Protein AF-R6UNX9-F1 (afdb_monomer_lite)

Foldseek 3Di:
DDDDDDDDPPPPDPVVLLVQVLVLCVVVVHLDADQVSCCVRGPDHVVVVCVVQVHPQSSCVSNVGDGPDDDPPQDLVNVLVQQVVLCVVVVHRDDQVSCCVPGPDHCVVLCVVQVHNVSSVVVSVVVVVVVVVVVVDDDDPPDDDDDDDDDDDDDDDDDDDDDDDDDDPDDDPVVFVVVCVVVPQADPPPRDHCVVPVVDDDDDDDPDDDDPDDDD

Radius of gyration: 31.97 Å; chains: 1; bounding box: 67×83×69 Å

Structure (mmCIF, N/CA/C/O backbone):
data_AF-R6UNX9-F1
#
_entry.id   AF-R6UNX9-F1
#
loop_
_atom_site.group_PDB
_atom_site.id
_atom_site.type_symbol
_atom_site.label_atom_id
_atom_site.label_alt_id
_atom_site.label_comp_id
_atom_site.label_asym_id
_atom_site.label_entity_id
_atom_site.label_seq_id
_atom_site.pdbx_PDB_ins_code
_atom_site.Cartn_x
_atom_site.Cartn_y
_atom_site.Cartn_z
_atom_site.occupancy
_atom_site.B_iso_or_equiv
_atom_site.auth_seq_id
_atom_site.auth_comp_id
_atom_site.auth_asym_id
_atom_site.auth_atom_id
_atom_site.pdbx_PDB_model_num
ATOM 1 N N . MET A 1 1 ? 27.146 -29.571 -39.874 1.00 63.59 1 MET A N 1
ATOM 2 C CA . MET A 1 1 ? 26.914 -28.697 -38.705 1.00 63.59 1 MET A CA 1
ATOM 3 C C . MET A 1 1 ? 26.696 -27.291 -39.242 1.00 63.59 1 MET A C 1
ATOM 5 O O . MET A 1 1 ? 27.555 -26.826 -39.979 1.00 63.59 1 MET A O 1
ATOM 9 N N . ARG A 1 2 ? 25.521 -26.684 -39.023 1.00 56.19 2 ARG A N 1
ATOM 10 C CA . ARG A 1 2 ? 25.264 -25.293 -39.431 1.00 56.19 2 ARG A CA 1
ATOM 11 C C . ARG A 1 2 ? 25.695 -24.400 -38.273 1.00 56.19 2 ARG A C 1
ATOM 13 O O . ARG A 1 2 ? 25.275 -24.640 -37.148 1.00 56.19 2 ARG A O 1
ATOM 20 N N . PHE A 1 3 ? 26.583 -23.455 -38.545 1.00 69.25 3 PHE A N 1
ATOM 21 C CA . PHE A 1 3 ? 26.996 -22.447 -37.578 1.00 69.25 3 PHE A CA 1
ATOM 22 C C . PHE A 1 3 ? 26.143 -21.209 -37.832 1.00 69.25 3 PHE A C 1
ATOM 24 O O . PHE A 1 3 ? 26.159 -20.675 -38.939 1.00 69.25 3 PHE A O 1
ATOM 31 N N . GLU A 1 4 ? 25.377 -20.795 -36.830 1.00 73.88 4 GLU A N 1
ATOM 32 C CA . GLU A 1 4 ? 24.571 -19.577 -36.871 1.00 73.88 4 GLU A CA 1
ATOM 33 C C . GLU A 1 4 ? 25.229 -18.524 -35.977 1.00 73.88 4 GLU A C 1
ATOM 35 O O . GLU A 1 4 ? 25.779 -18.838 -34.919 1.00 73.88 4 GLU A O 1
ATOM 40 N N . LEU A 1 5 ? 25.238 -17.276 -36.444 1.00 80.12 5 LEU A N 1
ATOM 41 C CA . LEU A 1 5 ? 25.781 -16.154 -35.691 1.00 80.12 5 LEU A CA 1
ATOM 42 C C . LEU A 1 5 ? 24.772 -15.752 -34.613 1.00 80.12 5 LEU A C 1
ATOM 44 O O . LEU A 1 5 ? 23.616 -15.478 -34.925 1.00 80.12 5 LEU A O 1
ATOM 48 N N . ASN A 1 6 ? 25.220 -15.657 -33.362 1.00 74.00 6 ASN A N 1
ATOM 49 C CA . ASN A 1 6 ? 24.387 -15.104 -32.297 1.00 74.00 6 ASN A CA 1
ATOM 50 C C . ASN A 1 6 ? 24.109 -13.618 -32.570 1.00 74.00 6 ASN A C 1
ATOM 52 O O . ASN A 1 6 ? 25.041 -12.835 -32.777 1.00 74.00 6 ASN A O 1
ATOM 56 N N . GLU A 1 7 ? 22.837 -13.222 -32.532 1.00 74.19 7 GLU A N 1
ATOM 57 C CA . GLU A 1 7 ? 22.446 -11.818 -32.656 1.00 74.19 7 GLU A CA 1
ATOM 58 C C . GLU A 1 7 ? 23.005 -10.999 -31.480 1.00 74.19 7 GLU A C 1
ATOM 60 O O . GLU A 1 7 ? 22.731 -11.264 -30.309 1.00 74.19 7 GLU A O 1
ATOM 65 N N . PHE A 1 8 ? 23.807 -9.975 -31.785 1.00 73.06 8 PHE A N 1
ATOM 66 C CA . PHE A 1 8 ? 24.322 -9.045 -30.783 1.00 73.06 8 PHE A CA 1
ATOM 67 C C . PHE A 1 8 ? 23.335 -7.896 -30.563 1.00 73.06 8 PHE A C 1
ATOM 69 O O . PHE A 1 8 ? 23.222 -6.977 -31.371 1.00 73.06 8 PHE A O 1
ATOM 76 N N . HIS A 1 9 ? 22.665 -7.901 -29.417 1.00 74.50 9 HIS A N 1
ATOM 77 C CA . HIS A 1 9 ? 21.690 -6.879 -29.038 1.00 74.50 9 HIS A CA 1
ATOM 78 C C . HIS A 1 9 ? 22.340 -5.653 -28.374 1.00 74.50 9 HIS A C 1
ATOM 80 O O . HIS A 1 9 ? 22.152 -5.388 -27.184 1.00 74.50 9 HIS A O 1
ATOM 86 N N . ARG A 1 10 ? 23.146 -4.893 -29.125 1.00 75.81 10 ARG A N 1
ATOM 87 C CA . ARG A 1 10 ? 23.748 -3.642 -28.629 1.00 75.81 10 ARG A CA 1
ATOM 88 C C . ARG A 1 10 ? 22.820 -2.455 -28.911 1.00 75.81 10 ARG A C 1
ATOM 90 O O . ARG A 1 10 ? 22.290 -2.346 -30.006 1.00 75.81 10 ARG A O 1
ATOM 97 N N . ASN A 1 11 ? 22.662 -1.551 -27.939 1.00 83.00 11 ASN A N 1
ATOM 98 C CA . ASN A 1 11 ? 21.858 -0.319 -28.051 1.00 83.00 11 ASN A CA 1
ATOM 99 C C . ASN A 1 11 ? 20.379 -0.532 -28.429 1.00 83.00 11 ASN A C 1
ATOM 101 O O . ASN A 1 11 ? 19.788 0.292 -29.121 1.00 83.00 11 ASN A O 1
ATOM 105 N N . VAL A 1 12 ? 19.778 -1.619 -27.945 1.00 87.69 12 VAL A N 1
ATOM 106 C CA . VAL A 1 12 ? 18.340 -1.898 -28.090 1.00 87.69 12 VAL A CA 1
ATOM 107 C C . VAL A 1 12 ? 17.522 -0.690 -27.605 1.00 87.69 12 VAL A C 1
ATOM 109 O O . VAL A 1 12 ? 17.873 -0.126 -26.567 1.00 87.69 12 VAL A O 1
ATOM 112 N N . PRO A 1 13 ? 16.452 -0.253 -28.288 1.00 92.31 13 PRO A N 1
ATOM 113 C CA . PRO A 1 13 ? 15.584 0.823 -27.807 1.00 92.31 13 PRO A CA 1
ATOM 114 C C . PRO A 1 13 ? 14.773 0.404 -26.567 1.00 92.31 13 PRO A C 1
ATOM 116 O O . PRO A 1 13 ? 14.620 -0.776 -26.269 1.00 92.31 13 PRO A O 1
ATOM 119 N N . ASP A 1 14 ? 14.283 1.375 -25.789 1.00 93.25 14 ASP A N 1
ATOM 120 C CA . ASP A 1 14 ? 13.505 1.088 -24.569 1.00 93.25 14 ASP A CA 1
ATOM 121 C C . ASP A 1 14 ? 12.181 0.381 -24.881 1.00 93.25 14 ASP A C 1
ATOM 123 O O . ASP A 1 14 ? 11.727 -0.456 -24.104 1.00 93.25 14 ASP A O 1
ATOM 127 N N . THR A 1 15 ? 11.589 0.702 -26.032 1.00 93.62 15 THR A N 1
ATOM 128 C CA . THR A 1 15 ? 10.323 0.141 -26.513 1.00 93.62 15 THR A CA 1
ATOM 129 C C . THR A 1 15 ? 10.429 -1.358 -26.772 1.00 93.62 15 THR A C 1
ATOM 131 O O . THR A 1 15 ? 9.600 -2.107 -26.272 1.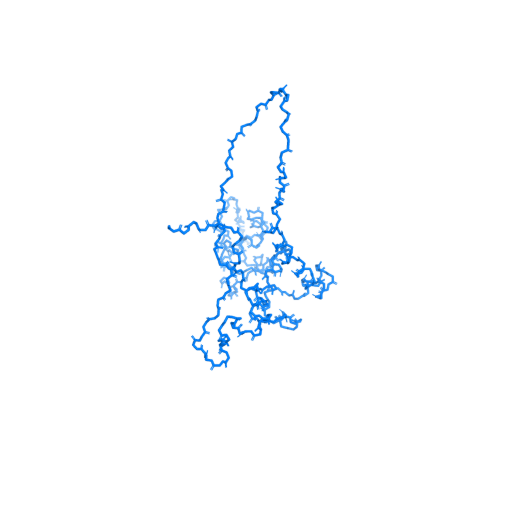00 93.62 15 THR A O 1
ATOM 134 N N . GLU A 1 16 ? 11.497 -1.814 -27.433 1.00 93.81 16 GLU A N 1
ATOM 135 C CA . GLU A 1 16 ? 11.703 -3.237 -27.746 1.00 93.81 16 GLU A CA 1
ATOM 136 C C . GLU A 1 16 ? 11.846 -4.089 -26.471 1.00 93.81 16 GLU A C 1
ATOM 138 O O . GLU A 1 16 ? 11.321 -5.198 -26.400 1.00 93.81 16 GLU A O 1
ATOM 143 N N . LEU A 1 17 ? 12.484 -3.559 -25.419 1.00 93.81 17 LEU A N 1
ATOM 144 C CA . LEU A 1 17 ? 12.574 -4.254 -24.126 1.00 93.81 17 LEU A CA 1
ATOM 145 C C . LEU A 1 17 ? 11.204 -4.400 -23.442 1.00 93.81 17 LEU A C 1
ATOM 147 O O . LEU A 1 17 ? 10.951 -5.399 -22.768 1.00 93.81 17 LEU A O 1
ATOM 151 N N . ILE A 1 18 ? 10.334 -3.396 -23.581 1.00 95.38 18 ILE A N 1
ATOM 152 C CA . ILE A 1 18 ? 8.987 -3.405 -22.997 1.00 95.38 18 ILE A CA 1
ATOM 153 C C . ILE A 1 18 ? 8.071 -4.344 -23.792 1.00 95.38 18 ILE A C 1
ATOM 155 O O . ILE A 1 18 ? 7.337 -5.129 -23.190 1.00 95.38 18 ILE A O 1
ATOM 159 N N . GLU A 1 19 ? 8.148 -4.306 -25.122 1.00 95.12 19 GLU A N 1
ATOM 160 C CA . GLU A 1 19 ? 7.402 -5.192 -26.020 1.00 95.12 19 GLU A CA 1
ATOM 161 C C . GLU A 1 19 ? 7.770 -6.664 -25.799 1.00 95.12 19 GLU A C 1
ATOM 163 O O . GLU A 1 19 ? 6.879 -7.512 -25.726 1.00 95.12 19 GLU A O 1
ATOM 168 N N . ASP A 1 20 ? 9.056 -6.985 -25.605 1.00 94.69 20 ASP A N 1
ATOM 169 C CA . ASP A 1 20 ? 9.478 -8.356 -25.292 1.00 94.69 20 ASP A CA 1
ATOM 170 C C . ASP A 1 20 ? 8.918 -8.834 -23.942 1.00 94.69 20 ASP A C 1
ATOM 172 O O . ASP A 1 20 ? 8.423 -9.956 -23.825 1.00 94.69 20 ASP A O 1
ATOM 176 N N . LEU A 1 21 ? 8.901 -7.964 -22.926 1.00 95.06 21 LEU A N 1
ATOM 177 C CA . LEU A 1 21 ? 8.301 -8.276 -21.627 1.00 95.06 21 LEU A CA 1
ATOM 178 C C . LEU A 1 21 ? 6.785 -8.521 -21.729 1.00 95.06 21 LEU A C 1
ATOM 180 O O . LEU A 1 21 ? 6.266 -9.459 -21.114 1.00 95.06 21 LEU A O 1
ATOM 184 N N . GLN A 1 22 ? 6.074 -7.735 -22.541 1.00 95.31 22 GLN A N 1
ATOM 185 C CA . GLN A 1 22 ? 4.652 -7.951 -22.831 1.00 95.31 22 GLN A CA 1
ATOM 186 C C . GLN A 1 22 ? 4.420 -9.250 -23.609 1.00 95.31 22 GLN A C 1
ATOM 188 O O . GLN A 1 22 ? 3.504 -10.009 -23.287 1.00 95.31 22 GLN A O 1
ATOM 193 N N . ARG A 1 23 ? 5.277 -9.560 -24.588 1.00 96.06 23 ARG A N 1
ATOM 194 C CA . ARG A 1 23 ? 5.245 -10.824 -25.333 1.00 96.06 23 ARG A CA 1
ATOM 195 C C . ARG A 1 23 ? 5.379 -12.024 -24.396 1.00 96.06 23 ARG A C 1
ATOM 197 O O . ARG A 1 23 ? 4.592 -12.961 -24.512 1.00 96.06 23 ARG A O 1
ATOM 204 N N . VAL A 1 24 ? 6.320 -11.992 -23.447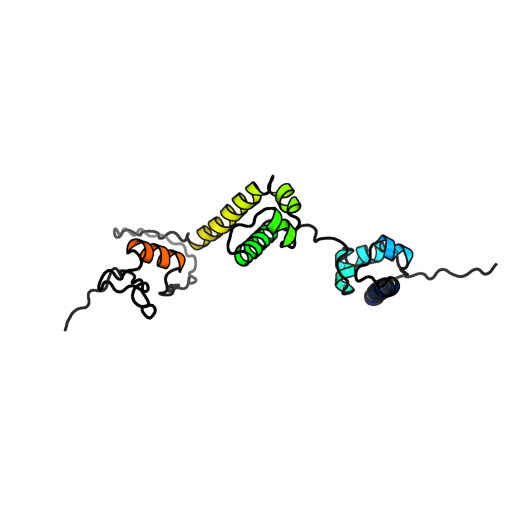 1.00 95.25 24 VAL A N 1
ATOM 205 C CA . VAL A 1 24 ? 6.496 -13.061 -22.445 1.00 95.25 24 VAL A CA 1
ATOM 206 C C . VAL A 1 24 ? 5.269 -13.189 -21.535 1.00 95.25 24 VAL A C 1
ATOM 208 O O . VAL A 1 24 ? 4.811 -14.302 -21.274 1.00 95.25 24 VAL A O 1
ATOM 211 N N . SER A 1 25 ? 4.686 -12.072 -21.092 1.00 94.50 25 SER A N 1
ATOM 212 C CA . SER A 1 25 ? 3.440 -12.083 -20.307 1.00 94.50 25 SER A CA 1
ATOM 213 C C . SER A 1 25 ? 2.283 -12.736 -21.070 1.00 94.50 25 SER A C 1
ATOM 215 O O . SER A 1 25 ? 1.598 -13.605 -20.520 1.00 94.50 25 SER A O 1
ATOM 217 N N . ASN A 1 26 ? 2.112 -12.380 -22.347 1.00 94.81 26 ASN A N 1
ATOM 218 C CA . ASN A 1 26 ? 1.090 -12.948 -23.227 1.00 94.81 26 ASN A CA 1
ATOM 219 C C . ASN A 1 26 ? 1.317 -14.443 -23.481 1.00 94.81 26 ASN A C 1
ATOM 221 O O . ASN A 1 26 ? 0.364 -15.221 -23.454 1.00 94.81 26 ASN A O 1
ATOM 225 N N . LEU A 1 27 ? 2.574 -14.857 -23.665 1.00 94.75 27 LEU A N 1
ATOM 226 C CA . LEU A 1 27 ? 2.953 -16.259 -23.843 1.00 94.75 27 LEU A CA 1
ATOM 227 C C . LEU A 1 27 ? 2.564 -17.108 -22.625 1.00 94.75 27 LEU A C 1
ATOM 229 O O . LEU A 1 27 ? 1.987 -18.183 -22.774 1.00 94.75 27 LEU A O 1
ATOM 233 N N . LEU A 1 28 ? 2.838 -16.605 -21.419 1.00 93.25 28 LEU A N 1
ATOM 234 C CA . LEU A 1 28 ? 2.520 -17.289 -20.164 1.00 93.25 28 LEU A CA 1
ATOM 235 C C . LEU A 1 28 ? 1.053 -17.140 -19.744 1.00 93.25 28 LEU A C 1
ATOM 237 O O . LEU A 1 28 ? 0.621 -17.815 -18.809 1.00 93.25 28 LEU A O 1
ATOM 241 N N . LYS A 1 29 ? 0.290 -16.254 -20.401 1.00 91.50 29 LYS A N 1
ATOM 242 C CA . LYS A 1 29 ? -1.086 -15.873 -20.037 1.00 91.50 29 LYS A CA 1
ATOM 243 C C . LYS A 1 29 ? -1.213 -15.418 -18.574 1.00 91.50 29 LYS A C 1
ATOM 245 O O . LYS A 1 29 ? -2.259 -15.588 -17.949 1.00 91.50 29 LYS A O 1
ATOM 250 N N . LYS A 1 30 ? -0.145 -14.840 -18.014 1.00 89.12 30 LYS A N 1
ATOM 251 C CA . LYS A 1 30 ? -0.105 -14.308 -16.643 1.00 89.12 30 LYS A CA 1
ATOM 252 C C . LYS A 1 30 ? -0.087 -12.787 -16.688 1.00 89.12 30 LYS A C 1
ATOM 254 O O . LYS A 1 30 ? 0.662 -12.199 -17.459 1.00 89.12 30 LYS A O 1
ATOM 259 N N . SER A 1 31 ? -0.821 -12.144 -15.781 1.00 88.31 31 SER A N 1
ATOM 260 C CA . SER A 1 31 ? -0.804 -10.679 -15.626 1.00 88.31 31 SER A CA 1
ATOM 261 C C . SER A 1 31 ? 0.458 -10.134 -14.940 1.00 88.31 31 SER A C 1
ATOM 263 O O . SER A 1 31 ? 0.587 -8.926 -14.772 1.00 88.31 31 SER A O 1
ATOM 265 N N . THR A 1 32 ? 1.343 -11.015 -14.467 1.00 90.69 32 THR A N 1
ATOM 266 C CA . THR A 1 32 ? 2.636 -10.693 -13.852 1.00 90.69 32 THR A CA 1
ATOM 267 C C . THR A 1 32 ? 3.687 -11.661 -14.381 1.00 90.69 32 THR A C 1
ATOM 269 O O . THR A 1 32 ? 3.378 -12.825 -14.633 1.00 90.69 32 THR A O 1
ATOM 272 N N . VAL A 1 33 ? 4.926 -11.189 -14.508 1.00 91.94 33 VAL A N 1
ATOM 273 C CA . VAL A 1 33 ? 6.074 -11.983 -14.965 1.00 91.94 33 VAL A CA 1
ATOM 274 C C . VAL A 1 33 ? 7.168 -11.915 -13.901 1.00 91.94 33 VAL A C 1
ATOM 276 O O . VAL A 1 33 ? 7.529 -10.827 -13.434 1.00 91.94 33 VAL A O 1
ATOM 279 N N . THR A 1 34 ? 7.665 -13.075 -13.470 1.00 91.88 34 THR A N 1
ATOM 280 C CA . THR A 1 34 ? 8.812 -13.163 -12.554 1.00 91.88 34 THR A CA 1
ATOM 281 C C . THR A 1 34 ? 10.122 -12.997 -13.327 1.00 91.88 34 THR A C 1
ATOM 283 O O . THR A 1 34 ? 10.158 -13.097 -14.552 1.00 91.88 34 THR A O 1
ATOM 286 N N . ILE A 1 35 ? 11.215 -12.731 -12.613 1.00 91.94 35 ILE A N 1
ATOM 287 C CA . ILE A 1 35 ? 12.547 -12.635 -13.229 1.00 91.94 35 ILE A CA 1
ATOM 288 C C . ILE A 1 35 ? 12.934 -13.967 -13.887 1.00 91.94 35 ILE A C 1
ATOM 290 O O . ILE A 1 35 ? 13.451 -13.962 -15.000 1.00 91.94 35 ILE A O 1
ATOM 294 N N . ASP A 1 36 ? 12.636 -15.091 -13.232 1.00 90.81 36 ASP A N 1
ATOM 295 C CA . ASP A 1 36 ? 12.955 -16.427 -13.744 1.00 90.81 36 ASP A CA 1
ATOM 296 C C . ASP A 1 36 ? 12.114 -16.779 -14.975 1.00 90.81 36 ASP A C 1
ATOM 298 O O . ASP A 1 36 ? 12.667 -17.229 -15.978 1.00 90.81 36 ASP A O 1
ATOM 302 N N . ASP A 1 37 ? 10.808 -16.475 -14.945 1.00 92.25 37 ASP A N 1
ATOM 303 C CA . ASP A 1 37 ? 9.922 -16.618 -16.106 1.00 92.25 37 ASP A CA 1
ATOM 304 C C . ASP A 1 37 ? 10.490 -15.817 -17.297 1.00 92.25 37 ASP A C 1
ATOM 306 O O . ASP A 1 37 ? 10.591 -16.320 -18.415 1.00 92.25 37 ASP A O 1
ATOM 310 N N . TYR A 1 38 ? 10.920 -14.572 -17.070 1.00 95.06 38 TYR A N 1
ATOM 311 C CA . TYR A 1 38 ? 11.477 -13.750 -18.143 1.00 95.06 38 TYR A CA 1
ATOM 312 C C . TYR A 1 38 ? 12.826 -14.257 -18.656 1.00 95.06 38 TYR A C 1
ATOM 314 O O . TYR A 1 38 ? 13.036 -14.282 -19.860 1.00 95.06 38 TYR A O 1
ATOM 322 N N . ASN A 1 39 ? 13.730 -14.704 -17.787 1.00 94.00 39 ASN A N 1
ATOM 323 C CA . ASN A 1 39 ? 15.015 -15.251 -18.226 1.00 94.00 39 ASN A CA 1
ATOM 324 C C . ASN A 1 39 ? 14.863 -16.552 -19.033 1.00 94.00 39 ASN A C 1
ATOM 326 O O . ASN A 1 39 ? 15.741 -16.870 -19.830 1.00 94.00 39 ASN A O 1
ATOM 330 N N . GLN A 1 40 ? 13.769 -17.294 -18.838 1.00 93.56 40 GLN A N 1
ATOM 331 C CA . GLN A 1 40 ? 13.497 -18.530 -19.570 1.00 93.56 40 GLN A CA 1
ATOM 332 C C . GLN A 1 40 ? 12.886 -18.292 -20.962 1.00 93.56 40 GLN A C 1
ATOM 334 O O . GLN A 1 40 ? 13.212 -19.022 -21.896 1.00 93.56 40 GLN A O 1
ATOM 339 N N . TYR A 1 41 ? 11.992 -17.306 -21.108 1.00 93.88 41 TYR A N 1
ATOM 340 C CA . TYR A 1 41 ? 11.222 -17.088 -22.349 1.00 93.88 41 TYR A CA 1
ATOM 341 C C . TYR A 1 41 ? 11.528 -15.766 -23.070 1.00 93.88 41 TYR A C 1
ATOM 343 O O . TYR A 1 41 ? 11.064 -15.550 -24.197 1.00 93.88 41 TYR A O 1
ATOM 351 N N . GLY A 1 42 ? 12.239 -14.857 -22.411 1.00 91.88 42 GLY A N 1
ATOM 352 C CA . GLY A 1 42 ? 12.615 -13.544 -22.919 1.00 91.88 42 GLY A CA 1
ATOM 353 C C . GLY A 1 42 ? 13.730 -13.628 -23.950 1.00 91.88 42 GLY A C 1
ATOM 354 O O . GLY A 1 42 ? 14.574 -14.521 -23.921 1.00 91.88 42 GLY A O 1
ATOM 355 N N . LYS A 1 43 ? 13.732 -12.668 -24.874 1.00 91.06 43 LYS A N 1
ATOM 356 C CA . LYS A 1 43 ? 14.818 -12.481 -25.842 1.00 91.06 43 LYS A CA 1
ATOM 357 C C . LYS A 1 43 ? 16.046 -11.861 -25.168 1.00 91.06 43 LYS A C 1
ATOM 359 O O . LYS A 1 43 ? 17.180 -12.097 -25.576 1.00 91.06 43 LYS A O 1
ATOM 364 N N . PHE A 1 44 ? 15.820 -11.073 -24.116 1.00 91.75 44 PHE A N 1
ATOM 365 C CA . PHE A 1 44 ? 16.862 -10.407 -23.339 1.00 91.75 44 PHE A CA 1
ATOM 366 C C . PHE A 1 44 ? 16.947 -10.961 -21.918 1.00 91.75 44 PHE A C 1
ATOM 368 O O . PHE A 1 44 ? 15.991 -11.515 -21.390 1.00 91.75 44 PHE A O 1
ATOM 375 N N . HIS A 1 45 ? 18.075 -10.722 -21.250 1.00 92.56 45 HIS A N 1
ATOM 376 C CA . HIS A 1 45 ? 18.221 -11.055 -19.836 1.00 92.56 45 HIS A CA 1
ATOM 377 C C . HIS A 1 45 ? 17.569 -9.992 -18.937 1.00 92.56 45 HIS A C 1
ATOM 379 O O . HIS A 1 45 ? 17.673 -8.789 -19.205 1.00 92.56 45 HIS A O 1
ATOM 385 N N . ALA A 1 46 ? 16.957 -10.406 -17.825 1.00 93.75 46 ALA A N 1
ATOM 386 C CA . ALA A 1 46 ? 16.280 -9.501 -16.894 1.00 93.75 46 ALA A CA 1
ATOM 387 C C . ALA A 1 46 ? 17.208 -8.403 -16.340 1.00 93.75 46 ALA A C 1
ATOM 389 O O . ALA A 1 46 ? 16.756 -7.286 -16.086 1.00 93.75 46 ALA A O 1
ATOM 390 N N . THR A 1 47 ? 18.514 -8.676 -16.204 1.00 93.25 47 THR A N 1
ATOM 391 C CA . THR A 1 47 ? 19.497 -7.667 -15.758 1.00 93.25 47 THR A CA 1
ATOM 392 C C . THR A 1 47 ? 19.625 -6.488 -16.719 1.00 93.25 47 THR A C 1
ATOM 394 O O . THR A 1 47 ? 19.901 -5.375 -16.277 1.00 93.25 47 THR A O 1
ATOM 397 N N . THR A 1 48 ? 19.401 -6.692 -18.020 1.00 93.12 48 THR A N 1
ATOM 398 C CA . THR A 1 48 ? 19.402 -5.608 -19.010 1.00 93.12 48 THR A CA 1
ATOM 399 C C . THR A 1 48 ? 18.268 -4.629 -18.724 1.00 93.12 48 THR A C 1
ATOM 401 O O . THR A 1 48 ? 18.482 -3.416 -18.715 1.00 93.12 48 THR A O 1
ATOM 404 N N . LEU A 1 49 ? 17.080 -5.158 -18.425 1.00 94.25 49 LEU A N 1
ATOM 405 C CA . LEU A 1 49 ? 15.897 -4.364 -18.111 1.00 94.25 49 LEU A CA 1
ATOM 406 C C . LEU A 1 49 ? 16.071 -3.649 -16.770 1.00 94.25 49 LEU A C 1
ATOM 408 O O . LEU A 1 49 ? 15.873 -2.438 -16.692 1.00 94.25 49 LEU A O 1
ATOM 412 N N . THR A 1 50 ? 16.501 -4.357 -15.722 1.00 93.56 50 THR A N 1
ATOM 413 C CA . THR A 1 50 ? 16.686 -3.736 -14.403 1.00 93.56 50 THR A CA 1
ATOM 414 C C . THR A 1 50 ? 17.793 -2.688 -14.403 1.00 93.56 50 THR A C 1
ATOM 416 O O . THR A 1 50 ? 17.614 -1.647 -13.785 1.00 93.56 50 THR A O 1
ATOM 419 N N . ARG A 1 51 ? 18.894 -2.875 -15.144 1.00 92.31 51 ARG A N 1
ATOM 420 C CA . ARG A 1 51 ? 19.948 -1.851 -15.257 1.00 92.31 51 ARG A CA 1
ATOM 421 C C . ARG A 1 51 ? 19.453 -0.580 -15.947 1.00 92.31 51 ARG A C 1
ATOM 423 O O . ARG A 1 51 ? 19.903 0.507 -15.604 1.00 92.31 51 ARG A O 1
ATOM 430 N N . ARG A 1 52 ? 18.542 -0.708 -16.915 1.00 92.00 52 ARG A N 1
ATOM 431 C CA . ARG A 1 52 ? 18.037 0.427 -17.697 1.00 92.00 52 ARG A CA 1
ATOM 432 C C . ARG A 1 52 ? 16.869 1.152 -17.034 1.00 92.00 52 ARG A C 1
ATOM 434 O O . ARG A 1 52 ? 16.793 2.373 -17.081 1.00 92.00 52 ARG A O 1
ATOM 441 N N . PHE A 1 53 ? 15.971 0.405 -16.398 1.00 93.19 53 PHE A N 1
ATOM 442 C CA . PHE A 1 53 ? 14.753 0.929 -15.771 1.00 93.19 53 PHE A CA 1
ATOM 443 C C . PHE A 1 53 ? 14.841 1.020 -14.236 1.00 93.19 53 PHE A C 1
ATOM 445 O O . PHE A 1 53 ? 13.884 1.423 -13.568 1.00 93.19 53 PHE A O 1
ATOM 452 N N . GLY A 1 54 ? 15.979 0.632 -13.662 1.00 90.62 54 GLY A N 1
ATOM 453 C CA . GLY A 1 54 ? 16.286 0.659 -12.232 1.00 90.62 54 GLY A CA 1
ATOM 454 C C . GLY A 1 54 ? 15.837 -0.596 -11.481 1.00 90.62 54 GLY A C 1
ATOM 455 O O . GLY A 1 54 ? 16.639 -1.246 -10.816 1.00 90.62 54 GLY A O 1
ATOM 456 N N . SER A 1 55 ? 14.556 -0.966 -11.568 1.00 90.44 55 SER A N 1
ATOM 457 C CA . SER A 1 55 ? 14.017 -2.115 -10.826 1.00 90.44 55 SER A CA 1
ATOM 458 C C . SER A 1 55 ? 13.066 -2.968 -11.661 1.00 90.44 55 SER A C 1
ATOM 460 O O . SER A 1 55 ? 12.403 -2.469 -12.568 1.00 90.44 55 SER A O 1
ATOM 462 N N . TRP A 1 56 ? 12.940 -4.257 -11.322 1.00 92.00 56 TRP A N 1
ATOM 463 C CA . TRP A 1 56 ? 11.983 -5.153 -11.990 1.00 92.00 56 TRP A CA 1
ATOM 464 C C . TRP A 1 56 ? 10.535 -4.666 -11.849 1.00 92.00 56 TRP A C 1
ATOM 466 O O . TRP A 1 56 ? 9.747 -4.758 -12.782 1.00 92.00 56 TRP A O 1
ATOM 476 N N . PHE A 1 57 ? 10.203 -4.068 -10.700 1.00 89.25 57 PHE A N 1
ATOM 477 C CA . PHE A 1 57 ? 8.900 -3.443 -10.477 1.00 89.25 57 PHE A CA 1
ATOM 478 C C . PHE A 1 57 ? 8.640 -2.311 -11.482 1.00 89.25 57 PHE A C 1
ATOM 480 O O . PHE A 1 57 ? 7.561 -2.246 -12.062 1.00 89.25 57 PHE A O 1
ATOM 487 N N . ASN A 1 58 ? 9.644 -1.471 -11.751 1.00 91.00 58 ASN A N 1
ATOM 488 C CA . ASN A 1 58 ? 9.534 -0.409 -12.753 1.00 91.00 58 ASN A CA 1
ATOM 489 C C . ASN A 1 58 ? 9.380 -0.978 -14.168 1.00 91.00 58 ASN A C 1
ATOM 491 O O . ASN A 1 58 ? 8.632 -0.417 -14.962 1.00 91.00 58 ASN A O 1
ATOM 495 N N . CYS A 1 59 ? 10.049 -2.095 -14.475 1.00 92.75 59 CYS A N 1
ATOM 496 C CA . CYS A 1 59 ? 9.907 -2.783 -15.762 1.00 92.75 59 CYS A CA 1
ATOM 497 C C . CYS A 1 59 ? 8.460 -3.252 -15.969 1.00 92.75 59 CYS A C 1
ATOM 499 O O . CYS A 1 59 ? 7.856 -2.949 -16.994 1.00 92.75 59 CYS A O 1
ATOM 501 N N . LEU A 1 60 ? 7.883 -3.920 -14.961 1.00 92.62 60 LEU A N 1
ATOM 502 C CA . LEU A 1 60 ? 6.488 -4.368 -14.984 1.00 92.62 60 LEU A CA 1
ATOM 503 C C . LEU A 1 60 ? 5.518 -3.184 -15.094 1.00 92.62 60 LEU A C 1
ATOM 505 O O . LEU A 1 60 ? 4.606 -3.230 -15.911 1.00 92.62 60 LEU A O 1
ATOM 509 N N . SER A 1 61 ? 5.754 -2.104 -14.342 1.00 91.81 61 SER A N 1
ATOM 510 C CA . SER A 1 61 ? 4.943 -0.881 -14.404 1.00 91.81 61 S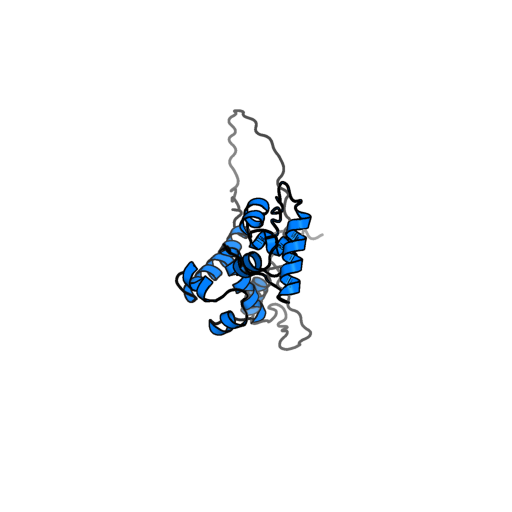ER A CA 1
ATOM 511 C C . SER A 1 61 ? 4.954 -0.252 -15.804 1.00 91.81 61 SER A C 1
ATOM 513 O O . SER A 1 61 ? 3.895 0.022 -16.363 1.00 91.81 61 SER A O 1
ATOM 515 N N . LYS A 1 62 ? 6.134 -0.114 -16.431 1.00 93.00 62 LYS A N 1
ATOM 516 C CA . LYS A 1 62 ? 6.259 0.387 -17.812 1.00 93.00 62 LYS A CA 1
ATOM 517 C C . LYS A 1 62 ? 5.585 -0.522 -18.841 1.00 93.00 62 LYS A C 1
ATOM 519 O O . LYS A 1 62 ? 5.025 -0.026 -19.810 1.00 93.00 62 LYS A O 1
ATOM 524 N N . ALA A 1 63 ? 5.602 -1.833 -18.614 1.00 92.19 63 ALA A N 1
ATOM 525 C CA . ALA A 1 63 ? 4.900 -2.807 -19.446 1.00 92.19 63 ALA A CA 1
ATOM 526 C C . ALA A 1 63 ? 3.389 -2.893 -19.163 1.00 92.19 63 ALA A C 1
ATOM 528 O O . ALA A 1 63 ? 2.706 -3.690 -19.804 1.00 92.19 63 ALA A O 1
ATOM 529 N N . SER A 1 64 ? 2.855 -2.077 -18.244 1.00 92.06 64 SER A N 1
ATOM 530 C CA . SER A 1 64 ? 1.460 -2.135 -17.778 1.00 92.06 64 SER A CA 1
ATOM 531 C C . SER A 1 64 ? 1.064 -3.502 -17.198 1.00 92.06 64 SER A C 1
ATOM 533 O O . SER A 1 64 ? -0.082 -3.936 -17.302 1.00 92.06 64 SER A O 1
ATOM 535 N N . LEU A 1 65 ? 2.020 -4.191 -16.569 1.00 90.62 65 LEU A N 1
ATOM 536 C CA . LEU A 1 65 ? 1.831 -5.480 -15.906 1.00 90.62 65 LEU A CA 1
ATOM 537 C C . LEU A 1 65 ? 1.657 -5.306 -14.395 1.00 90.62 65 LEU A C 1
ATOM 539 O O . LEU A 1 65 ? 2.155 -4.356 -13.787 1.00 90.62 65 LEU A O 1
ATOM 543 N N . LYS A 1 66 ? 0.972 -6.264 -13.759 1.00 87.00 66 LYS A N 1
ATOM 544 C CA . LYS A 1 66 ? 0.827 -6.268 -12.301 1.00 87.00 66 LYS A CA 1
ATOM 545 C C . LYS A 1 66 ? 2.180 -6.542 -11.643 1.00 87.00 66 LYS A C 1
ATOM 547 O O . LYS A 1 66 ? 2.949 -7.367 -12.139 1.00 87.00 66 LYS A O 1
ATOM 552 N N . PRO A 1 67 ? 2.476 -5.896 -10.506 1.00 83.12 67 PRO A N 1
ATOM 553 C CA . PRO A 1 67 ? 3.727 -6.127 -9.813 1.00 83.12 67 PRO A CA 1
ATOM 554 C C . PRO A 1 67 ? 3.783 -7.534 -9.217 1.00 83.12 67 PRO A C 1
ATOM 556 O O . PRO A 1 67 ? 2.858 -7.978 -8.543 1.00 83.12 67 PRO A O 1
ATOM 559 N N . SER A 1 68 ? 4.914 -8.211 -9.426 1.00 74.75 68 SER A N 1
ATOM 560 C CA . SER A 1 68 ? 5.132 -9.584 -8.951 1.00 74.75 68 SER A CA 1
ATOM 561 C C . SER A 1 68 ? 5.273 -9.705 -7.430 1.00 74.75 68 SER A C 1
ATOM 563 O O . SER A 1 68 ? 5.175 -10.808 -6.900 1.00 74.75 68 SER A O 1
ATOM 565 N N . ARG A 1 69 ? 5.558 -8.605 -6.727 1.00 70.19 69 ARG A N 1
ATOM 566 C CA . ARG A 1 69 ? 5.747 -8.561 -5.271 1.00 70.19 69 ARG A CA 1
ATOM 567 C C . ARG A 1 69 ? 5.093 -7.320 -4.685 1.00 70.19 69 ARG A C 1
ATOM 569 O O . ARG A 1 69 ? 4.976 -6.304 -5.373 1.00 70.19 69 ARG A O 1
ATOM 576 N N . SER A 1 70 ? 4.726 -7.398 -3.408 1.00 66.94 70 SER A N 1
ATOM 577 C CA . SER A 1 70 ? 4.241 -6.253 -2.638 1.00 66.94 70 SER A CA 1
ATOM 578 C C . SER A 1 70 ? 5.249 -5.099 -2.672 1.00 66.94 70 SER A C 1
ATOM 580 O O . SER A 1 70 ? 6.462 -5.317 -2.769 1.00 66.94 70 SER A O 1
ATOM 582 N N . LYS A 1 71 ? 4.736 -3.865 -2.607 1.00 67.69 71 LYS A N 1
ATOM 583 C CA . LYS A 1 71 ? 5.539 -2.636 -2.554 1.00 67.69 71 LYS A CA 1
ATOM 584 C C . LYS A 1 71 ? 6.578 -2.757 -1.426 1.00 67.69 71 LYS A C 1
ATOM 586 O O . LYS A 1 71 ? 6.220 -3.052 -0.289 1.00 67.69 71 LYS A O 1
ATOM 591 N N . ILE A 1 72 ? 7.858 -2.579 -1.759 1.00 67.94 72 ILE A N 1
ATOM 592 C CA . ILE A 1 72 ? 8.950 -2.492 -0.776 1.00 67.94 72 ILE A CA 1
ATOM 593 C C . ILE A 1 72 ? 8.989 -1.057 -0.243 1.00 67.94 72 ILE A C 1
ATOM 595 O O . ILE A 1 72 ? 8.772 -0.126 -1.014 1.00 67.94 72 ILE A O 1
ATOM 599 N N . GLY A 1 73 ? 9.289 -0.886 1.047 1.00 77.06 73 GLY A N 1
ATOM 600 C CA . GLY A 1 73 ? 9.448 0.443 1.645 1.00 77.06 73 GLY A CA 1
ATOM 601 C C . GLY A 1 73 ? 8.132 1.201 1.810 1.00 77.06 73 GLY A C 1
ATOM 602 O O . GLY A 1 73 ? 8.066 2.381 1.494 1.00 77.06 73 GLY A O 1
ATOM 603 N N . ILE A 1 74 ? 7.085 0.517 2.275 1.00 84.94 74 ILE A N 1
ATOM 604 C CA . ILE A 1 74 ? 5.862 1.177 2.758 1.00 84.94 74 ILE A CA 1
ATOM 605 C C . ILE A 1 74 ? 6.281 2.103 3.907 1.00 84.94 74 ILE A C 1
ATOM 607 O O . ILE A 1 74 ? 7.127 1.693 4.704 1.00 84.94 74 ILE A O 1
ATOM 611 N N . THR A 1 75 ? 5.775 3.328 3.983 1.00 89.94 75 THR A N 1
ATOM 612 C CA . THR A 1 75 ? 6.100 4.228 5.104 1.00 89.94 75 THR A CA 1
ATOM 613 C C . THR A 1 75 ? 5.196 3.958 6.307 1.00 89.94 75 THR A C 1
ATOM 615 O O . THR A 1 75 ? 4.280 3.136 6.226 1.00 89.94 75 THR A O 1
ATOM 618 N N . ASP A 1 76 ? 5.480 4.576 7.450 1.00 91.69 76 ASP A N 1
ATOM 619 C CA . ASP A 1 76 ? 4.656 4.382 8.647 1.00 91.69 76 ASP A CA 1
ATOM 620 C C . ASP A 1 76 ? 3.298 5.080 8.466 1.00 91.69 76 ASP A C 1
ATOM 622 O O . ASP A 1 76 ? 2.262 4.515 8.814 1.00 91.69 76 ASP A O 1
ATOM 626 N N . GLU A 1 77 ? 3.290 6.226 7.784 1.00 90.31 77 GLU A N 1
ATOM 627 C CA . GLU A 1 77 ? 2.098 6.997 7.418 1.00 90.31 77 GLU A CA 1
ATOM 628 C C . GLU A 1 77 ? 1.190 6.191 6.479 1.00 90.31 77 GLU A C 1
ATOM 630 O O . GLU A 1 77 ? -0.002 6.051 6.740 1.00 90.31 77 GLU A O 1
ATOM 635 N N . GLU A 1 78 ? 1.749 5.540 5.447 1.00 91.75 78 GLU A N 1
ATOM 636 C CA . GLU A 1 78 ? 0.966 4.677 4.545 1.00 91.75 78 GLU A CA 1
ATOM 637 C C . GLU A 1 78 ? 0.303 3.499 5.281 1.00 91.75 78 GLU A C 1
ATOM 639 O O . GLU A 1 78 ? -0.756 3.015 4.868 1.00 91.75 78 GLU A O 1
ATOM 644 N N . LEU A 1 79 ? 0.926 2.999 6.354 1.00 92.94 79 LEU A N 1
ATOM 645 C CA . LEU A 1 79 ? 0.341 1.957 7.198 1.00 92.94 79 LEU A CA 1
ATOM 646 C C . LEU A 1 79 ? -0.795 2.521 8.059 1.00 92.94 79 LEU A C 1
ATOM 648 O O . LEU A 1 79 ? -1.831 1.862 8.186 1.00 92.94 79 LEU A O 1
ATOM 652 N N . PHE A 1 80 ? -0.621 3.717 8.621 1.00 94.69 80 PHE A N 1
ATOM 653 C CA . PHE A 1 80 ? -1.633 4.404 9.423 1.00 94.69 80 PHE A CA 1
ATOM 654 C C . PHE A 1 80 ? -2.859 4.813 8.604 1.00 94.69 80 PHE A C 1
ATOM 656 O O . PHE A 1 80 ? -3.973 4.502 9.023 1.00 94.69 80 PHE A O 1
ATOM 663 N N . GLU A 1 81 ? -2.683 5.369 7.404 1.00 92.88 81 GLU A N 1
ATOM 664 C CA . GLU A 1 81 ? -3.793 5.654 6.484 1.00 92.88 81 GLU A CA 1
ATOM 665 C C . GLU A 1 81 ? -4.623 4.402 6.174 1.00 92.88 81 GLU A C 1
ATOM 667 O O . GLU A 1 81 ? -5.843 4.451 6.020 1.00 92.88 81 GLU A O 1
ATOM 672 N N . GLU A 1 82 ? -3.967 3.250 6.026 1.00 94.44 82 GLU A N 1
ATOM 673 C CA . GLU A 1 82 ? -4.669 1.997 5.765 1.00 94.44 82 GLU A CA 1
ATOM 674 C C . GLU A 1 82 ? -5.484 1.551 6.989 1.00 94.44 82 GLU A C 1
ATOM 676 O O . GLU A 1 82 ? -6.616 1.092 6.833 1.00 94.44 82 GLU A O 1
ATOM 681 N N . ILE A 1 83 ? -4.956 1.729 8.208 1.00 94.56 83 ILE A N 1
ATOM 682 C CA . ILE A 1 83 ? -5.717 1.486 9.444 1.00 94.56 83 ILE A CA 1
ATOM 683 C C . ILE A 1 83 ? -6.932 2.415 9.506 1.00 94.56 83 ILE A C 1
ATOM 685 O O . ILE A 1 83 ? -8.031 1.936 9.782 1.00 94.56 83 ILE A O 1
ATOM 689 N N . GLU A 1 84 ? -6.762 3.705 9.210 1.00 94.00 84 GLU A N 1
ATOM 690 C CA . GLU A 1 84 ? -7.846 4.691 9.179 1.00 94.00 84 GLU A CA 1
ATOM 691 C C . GLU A 1 84 ? -8.952 4.280 8.199 1.00 94.00 84 GLU A C 1
ATOM 693 O O . GLU A 1 84 ? -10.123 4.201 8.578 1.00 94.00 84 GLU A O 1
ATOM 698 N N . LYS A 1 85 ? -8.591 3.921 6.960 1.00 94.12 85 LYS A N 1
ATOM 699 C CA . LYS A 1 85 ? -9.542 3.469 5.928 1.00 94.12 85 LYS A CA 1
ATOM 700 C C . LYS A 1 85 ? -10.360 2.270 6.400 1.00 94.12 85 LYS A C 1
ATOM 702 O O . LYS A 1 85 ? -11.581 2.241 6.227 1.00 94.12 85 LYS A O 1
ATOM 707 N N . VAL A 1 86 ? -9.707 1.282 7.014 1.00 94.56 86 VAL A N 1
ATOM 708 C CA . VAL A 1 86 ? -10.391 0.100 7.558 1.00 94.56 86 VAL A CA 1
ATOM 709 C C . VAL A 1 86 ? -11.287 0.486 8.739 1.00 94.56 86 VAL A C 1
ATOM 711 O O . VAL A 1 86 ? -12.418 0.006 8.831 1.00 94.56 86 VAL A O 1
ATOM 714 N N . TRP A 1 87 ? -10.830 1.383 9.612 1.00 94.56 87 TRP A N 1
ATOM 715 C CA . TRP A 1 87 ? -11.587 1.858 10.771 1.00 94.56 87 TRP A CA 1
ATOM 716 C C . TRP A 1 87 ? -12.861 2.602 10.363 1.00 94.56 87 TRP A C 1
ATOM 718 O O . TRP A 1 87 ? -13.937 2.300 10.879 1.00 94.56 87 TRP A O 1
ATOM 728 N N . VAL A 1 88 ? -12.767 3.523 9.400 1.00 92.62 88 VAL A N 1
ATOM 729 C CA . VAL A 1 88 ? -13.914 4.257 8.840 1.00 92.62 88 VAL A CA 1
ATOM 730 C C . VAL A 1 88 ? -14.895 3.291 8.182 1.00 92.62 88 VAL A C 1
ATOM 732 O O . VAL A 1 88 ? -16.098 3.380 8.417 1.00 92.62 88 VAL A O 1
ATOM 735 N N . LYS A 1 89 ? -14.391 2.313 7.418 1.00 93.00 89 LYS A N 1
ATOM 736 C CA . LYS A 1 89 ? -15.224 1.295 6.762 1.00 93.00 89 LYS A CA 1
ATOM 737 C C . LYS A 1 89 ? -15.995 0.423 7.757 1.00 93.00 89 LYS A C 1
ATOM 739 O O . LYS A 1 89 ? -17.126 0.038 7.477 1.00 93.00 89 LYS A O 1
ATOM 744 N N . LEU A 1 90 ? -15.388 0.090 8.895 1.00 93.12 90 LEU A N 1
ATOM 745 C CA . LEU A 1 90 ? -16.022 -0.719 9.940 1.00 93.12 90 LEU A CA 1
ATOM 746 C C . LEU A 1 90 ? -16.870 0.111 10.915 1.00 93.12 90 LEU A C 1
ATOM 748 O O . LEU A 1 90 ? -17.705 -0.458 11.617 1.00 93.12 90 LEU A O 1
ATOM 752 N N . GLY A 1 91 ? -16.634 1.423 11.009 1.00 92.00 91 GLY A N 1
ATOM 753 C CA . GLY A 1 91 ? -17.237 2.308 12.014 1.00 92.00 91 GLY A CA 1
ATOM 754 C C . GLY A 1 91 ? -16.800 2.007 13.454 1.00 92.00 91 GLY A C 1
ATOM 755 O O . GLY A 1 91 ? -17.399 2.500 14.408 1.00 92.00 91 GLY A O 1
ATOM 756 N N . LYS A 1 92 ? -15.779 1.165 13.632 1.00 92.38 92 LYS A N 1
ATOM 757 C CA . LYS A 1 92 ? -15.262 0.702 14.923 1.00 92.38 92 LYS A CA 1
ATOM 758 C C . LYS A 1 92 ? -13.788 0.333 14.781 1.00 92.38 92 LYS A C 1
ATOM 760 O O . LYS A 1 92 ? -13.300 0.114 13.674 1.00 92.38 92 LYS A O 1
ATOM 765 N N . GLN A 1 93 ? -13.114 0.186 15.918 1.00 94.00 93 GLN A N 1
ATOM 766 C CA . GLN A 1 93 ? -11.730 -0.274 15.961 1.00 94.00 93 GLN A CA 1
ATOM 767 C C . GLN A 1 93 ? -11.566 -1.633 15.253 1.00 94.00 93 GLN A C 1
ATOM 769 O O . GLN A 1 93 ? -12.233 -2.595 15.656 1.00 94.00 93 GLN A O 1
ATOM 774 N N . PRO A 1 94 ? -10.672 -1.743 14.250 1.00 94.19 94 PRO A N 1
ATOM 775 C CA . PRO A 1 94 ? -10.438 -2.991 13.544 1.00 94.19 94 PRO A CA 1
ATOM 776 C C . PRO A 1 94 ? -9.808 -4.030 14.468 1.00 94.19 94 PRO A C 1
ATOM 778 O O . PRO A 1 94 ? -8.794 -3.791 15.134 1.00 94.19 94 PRO A O 1
ATOM 781 N N . LYS A 1 95 ? -10.399 -5.225 14.486 1.00 94.19 95 LYS A N 1
ATOM 782 C CA . LYS A 1 95 ? -9.781 -6.395 15.119 1.00 94.19 95 LYS A CA 1
ATOM 783 C C . LYS A 1 95 ? -8.712 -6.992 14.208 1.00 94.19 95 LYS A C 1
ATOM 785 O O . LYS A 1 95 ? -8.717 -6.783 13.001 1.00 94.19 95 LYS A O 1
ATOM 790 N N . TYR A 1 96 ? -7.844 -7.820 14.786 1.00 93.00 96 TYR A N 1
ATOM 791 C CA . TYR A 1 96 ? -6.790 -8.520 14.046 1.00 93.00 96 TYR A CA 1
ATOM 792 C C . TYR A 1 96 ? -7.335 -9.278 12.821 1.00 93.00 96 TYR A C 1
ATOM 794 O O . TYR A 1 96 ? -6.809 -9.139 11.720 1.00 93.00 96 TYR A O 1
ATOM 802 N N . SER A 1 97 ? -8.403 -10.064 13.000 1.00 93.44 97 SER A N 1
ATOM 803 C CA . SER A 1 97 ? -9.005 -10.843 11.909 1.00 93.44 97 SER A CA 1
ATOM 804 C C . SER A 1 97 ? -9.616 -9.949 10.832 1.00 93.44 97 SER A C 1
ATOM 806 O O . SER A 1 97 ? -9.411 -10.190 9.652 1.00 93.44 97 SER A O 1
ATOM 808 N N . GLU A 1 98 ? -10.291 -8.867 11.230 1.00 92.75 98 GLU A N 1
ATOM 809 C CA . GLU A 1 98 ? -10.883 -7.917 10.280 1.00 92.75 98 GLU A CA 1
ATOM 810 C C . GLU A 1 98 ? -9.794 -7.206 9.464 1.00 92.75 98 GLU A C 1
ATOM 812 O O . GLU A 1 98 ? -9.936 -7.042 8.256 1.00 92.75 98 GLU A O 1
ATOM 817 N N . MET A 1 99 ? -8.669 -6.851 10.093 1.00 93.25 99 MET A N 1
ATOM 818 C CA . MET A 1 99 ? -7.530 -6.266 9.388 1.00 93.25 99 MET A CA 1
ATOM 819 C C . MET A 1 99 ? -6.911 -7.254 8.394 1.00 93.25 99 MET A C 1
ATOM 821 O O . MET A 1 99 ? -6.562 -6.862 7.286 1.00 93.25 99 MET A O 1
ATOM 825 N N . ARG A 1 100 ? -6.809 -8.538 8.761 1.00 91.31 100 ARG A N 1
ATOM 826 C CA . ARG A 1 100 ? -6.300 -9.594 7.872 1.00 91.31 100 ARG A CA 1
ATOM 827 C C . ARG A 1 100 ? -7.139 -9.728 6.602 1.00 91.31 100 ARG A C 1
ATOM 829 O O . ARG A 1 100 ? -6.564 -9.926 5.536 1.00 91.31 100 ARG A O 1
ATOM 836 N N . ASP A 1 101 ? -8.458 -9.633 6.730 1.00 90.12 101 ASP A N 1
ATOM 837 C CA . ASP A 1 101 ? -9.378 -9.898 5.623 1.00 90.12 101 ASP A CA 1
ATOM 838 C C . ASP A 1 101 ? -9.624 -8.658 4.748 1.00 90.12 101 ASP A C 1
ATOM 840 O O . ASP A 1 101 ? -9.904 -8.784 3.556 1.00 90.12 101 ASP A O 1
ATOM 844 N N . ILE A 1 102 ? -9.537 -7.456 5.327 1.00 90.81 102 ILE A N 1
ATOM 845 C CA . ILE A 1 102 ? -9.923 -6.207 4.655 1.00 90.81 102 ILE A CA 1
ATOM 846 C C . ILE A 1 102 ? -8.712 -5.410 4.164 1.00 90.81 102 ILE A C 1
ATOM 848 O O . ILE A 1 102 ? -8.811 -4.749 3.129 1.00 90.81 102 ILE A O 1
ATOM 852 N N . SER A 1 103 ? -7.599 -5.427 4.900 1.00 90.06 103 SER A N 1
ATOM 853 C CA . SER A 1 103 ? -6.464 -4.558 4.598 1.00 90.06 103 SER A CA 1
ATOM 854 C C . SER A 1 103 ? -5.735 -4.976 3.329 1.00 90.06 103 SER A C 1
ATOM 856 O O . SER A 1 103 ? -5.535 -6.156 3.039 1.00 90.06 103 SER A O 1
ATOM 858 N N . LYS A 1 104 ? -5.230 -3.975 2.612 1.00 88.81 104 LYS A N 1
ATOM 859 C CA . LYS A 1 104 ? -4.257 -4.153 1.535 1.00 88.81 104 LYS A CA 1
ATOM 860 C C . LYS A 1 104 ? -2.930 -4.748 2.023 1.00 88.81 104 LYS A C 1
ATOM 862 O O . LYS A 1 104 ? -2.224 -5.392 1.243 1.00 88.81 104 LYS A O 1
ATOM 867 N N . TYR A 1 105 ? -2.559 -4.506 3.280 1.00 89.94 105 TYR A N 1
ATOM 868 C CA . TYR A 1 105 ? -1.295 -4.949 3.856 1.00 89.94 105 TYR A CA 1
ATOM 869 C C . TYR A 1 105 ? -1.518 -6.068 4.874 1.00 89.94 105 TYR A C 1
ATOM 871 O O . TYR A 1 105 ? -2.461 -6.059 5.657 1.00 89.94 105 TYR A O 1
ATOM 879 N N . SER A 1 106 ? -0.606 -7.041 4.896 1.00 90.38 106 SER A N 1
ATOM 880 C CA . SER A 1 106 ? -0.652 -8.105 5.901 1.00 90.38 106 SER A CA 1
ATOM 881 C C . SER A 1 106 ? -0.493 -7.531 7.308 1.00 90.38 106 SER A C 1
ATOM 883 O O . SER A 1 106 ? 0.389 -6.703 7.544 1.00 90.38 106 SER A O 1
ATOM 885 N N . VAL A 1 107 ? -1.274 -8.040 8.266 1.00 92.19 107 VAL A N 1
ATOM 886 C CA . VAL A 1 107 ? -1.186 -7.650 9.685 1.00 92.19 107 VAL A CA 1
ATOM 887 C C . VAL A 1 107 ? 0.235 -7.834 10.235 1.00 92.19 107 VAL A C 1
ATOM 889 O O . VAL A 1 107 ? 0.719 -7.009 11.005 1.00 92.19 107 VAL A O 1
ATOM 892 N N . GLY A 1 108 ? 0.961 -8.850 9.754 1.00 91.06 108 GLY A N 1
ATOM 893 C CA . GLY A 1 108 ? 2.351 -9.094 10.144 1.00 91.06 108 GLY A CA 1
ATOM 894 C C . GLY A 1 108 ? 3.318 -7.964 9.763 1.00 91.06 108 GLY A C 1
ATOM 895 O O . GLY A 1 108 ? 4.368 -7.828 10.390 1.00 91.06 108 GLY A O 1
ATOM 896 N N . THR A 1 109 ? 2.980 -7.127 8.773 1.00 91.50 109 THR A N 1
ATOM 897 C CA . THR A 1 109 ? 3.754 -5.918 8.436 1.00 91.50 109 THR A CA 1
ATOM 898 C C . THR A 1 109 ? 3.719 -4.916 9.589 1.00 91.50 109 THR A C 1
ATOM 900 O O . THR A 1 109 ? 4.760 -4.393 9.980 1.00 91.50 109 THR A O 1
ATOM 903 N N . TYR A 1 110 ? 2.543 -4.708 10.184 1.00 93.00 110 TYR A N 1
ATOM 904 C CA . TYR A 1 110 ? 2.354 -3.827 11.336 1.00 93.00 110 TYR A CA 1
ATOM 905 C C . TYR A 1 110 ? 3.059 -4.375 12.577 1.00 93.00 110 TYR A C 1
ATOM 907 O O . TYR A 1 110 ? 3.736 -3.641 13.291 1.00 93.00 110 TYR A O 1
ATOM 915 N N . GLU A 1 111 ? 2.954 -5.683 12.818 1.00 93.69 111 GLU A N 1
ATOM 916 C CA . GLU A 1 111 ? 3.577 -6.321 13.980 1.00 93.69 111 GLU A CA 1
ATOM 917 C C . GLU A 1 111 ? 5.097 -6.205 13.962 1.00 93.69 111 GLU A C 1
ATOM 919 O O . GLU A 1 111 ? 5.694 -5.820 14.966 1.00 93.69 111 GLU A O 1
ATOM 924 N N . LYS A 1 112 ? 5.721 -6.499 12.816 1.00 91.69 112 LYS A N 1
ATOM 925 C CA . LYS A 1 112 ? 7.177 -6.405 12.661 1.00 91.69 112 LYS A CA 1
ATOM 926 C C . LYS A 1 112 ? 7.685 -4.979 12.840 1.00 91.69 112 LYS A C 1
ATOM 928 O O . LYS A 1 112 ? 8.785 -4.798 13.348 1.00 91.69 112 LYS A O 1
ATOM 933 N N . ARG A 1 113 ? 6.898 -3.988 12.420 1.00 92.25 113 ARG A N 1
ATOM 934 C CA . ARG A 1 113 ? 7.305 -2.584 12.437 1.00 92.25 113 ARG A CA 1
ATOM 935 C C . ARG A 1 113 ? 7.109 -1.911 13.788 1.00 92.25 113 ARG A C 1
ATOM 937 O O . ARG A 1 113 ? 8.014 -1.242 14.268 1.00 92.25 113 ARG A O 1
ATOM 944 N N . PHE A 1 114 ? 5.961 -2.133 14.419 1.00 94.00 114 PHE A N 1
ATOM 945 C CA . PHE A 1 114 ? 5.588 -1.464 15.668 1.00 94.00 114 PHE A CA 1
ATOM 946 C C . PHE A 1 114 ? 5.771 -2.355 16.908 1.00 94.00 114 PHE A C 1
ATOM 948 O O . PHE A 1 114 ? 5.473 -1.946 18.029 1.00 94.00 114 PHE A O 1
ATOM 955 N N . GLY A 1 115 ? 6.268 -3.584 16.738 1.00 91.94 115 GLY A N 1
ATOM 956 C CA . GLY A 1 115 ? 6.506 -4.527 17.834 1.00 91.94 115 GLY A CA 1
ATOM 957 C C . GLY A 1 115 ? 5.229 -5.173 18.381 1.00 91.94 115 GLY A C 1
ATOM 958 O O . GLY A 1 115 ? 5.177 -5.509 19.568 1.00 91.94 115 GLY A O 1
ATOM 959 N N . GLY A 1 116 ? 4.205 -5.302 17.531 1.00 93.69 116 GLY A N 1
ATOM 960 C CA . GLY A 1 116 ? 2.922 -5.955 17.812 1.00 93.69 116 GLY A CA 1
ATOM 961 C C . GLY A 1 116 ? 1.707 -5.164 17.314 1.00 93.69 116 GLY A C 1
ATOM 962 O O . GLY A 1 116 ? 1.752 -3.943 17.190 1.00 93.69 116 GLY A O 1
ATOM 963 N N . TRP A 1 117 ? 0.589 -5.856 17.065 1.00 94.56 117 TRP A N 1
ATOM 964 C CA . TRP A 1 117 ? -0.631 -5.229 16.534 1.00 94.56 117 TRP A CA 1
ATOM 965 C C . TRP A 1 117 ? -1.230 -4.191 17.489 1.00 94.56 117 TRP A C 1
ATOM 967 O O . TRP A 1 117 ? -1.626 -3.106 17.075 1.00 94.56 117 TRP A O 1
ATOM 977 N N . ARG A 1 118 ? -1.243 -4.483 18.795 1.00 94.12 118 ARG A N 1
ATOM 978 C CA . ARG A 1 118 ? -1.728 -3.525 19.797 1.00 94.12 118 ARG A CA 1
ATOM 979 C C . ARG A 1 118 ? -0.890 -2.242 19.811 1.00 94.12 118 ARG A C 1
ATOM 981 O O . ARG A 1 118 ? -1.456 -1.157 19.834 1.00 94.12 118 ARG A O 1
ATOM 988 N N . LYS A 1 119 ? 0.437 -2.371 19.734 1.00 96.00 119 LYS A N 1
ATOM 989 C CA . LYS A 1 119 ? 1.351 -1.223 19.678 1.00 96.00 119 LYS A CA 1
ATOM 990 C C . LYS A 1 119 ? 1.178 -0.417 18.393 1.00 96.00 119 LYS A C 1
ATOM 992 O O . LYS A 1 119 ? 1.263 0.802 18.436 1.00 96.00 119 LYS A O 1
ATOM 997 N N . ALA A 1 120 ? 0.881 -1.077 17.272 1.00 95.19 120 ALA A N 1
ATOM 998 C CA . ALA A 1 120 ? 0.549 -0.394 16.023 1.00 95.19 120 ALA A CA 1
ATOM 999 C C . ALA A 1 120 ? -0.689 0.506 16.177 1.00 95.19 120 ALA A C 1
ATOM 1001 O O . ALA A 1 120 ? -0.688 1.631 15.695 1.00 95.19 120 ALA A O 1
ATOM 1002 N N . LEU A 1 121 ? -1.716 0.039 16.894 1.00 94.62 121 LEU A N 1
ATOM 1003 C CA . LEU A 1 121 ? -2.912 0.834 17.188 1.00 94.62 121 LEU A CA 1
ATOM 1004 C C . LEU A 1 121 ? -2.625 1.988 18.158 1.00 94.62 121 LEU A C 1
ATOM 1006 O O . LEU A 1 121 ? -3.147 3.078 17.965 1.00 94.62 121 LEU A O 1
ATOM 1010 N N . GLU A 1 122 ? -1.795 1.768 19.179 1.00 95.06 122 GLU A N 1
ATOM 1011 C CA . GLU A 1 122 ? -1.360 2.832 20.099 1.00 95.06 122 GLU A CA 1
ATOM 1012 C C . GLU A 1 122 ? -0.602 3.932 19.341 1.00 95.06 122 GLU A C 1
ATOM 1014 O O . GLU A 1 122 ? -0.924 5.108 19.485 1.00 95.06 122 GLU A O 1
ATOM 1019 N N . LYS A 1 123 ? 0.327 3.542 18.459 1.00 94.81 123 LYS A N 1
ATOM 1020 C CA . LYS A 1 123 ? 1.073 4.452 17.580 1.00 94.81 123 LYS A CA 1
ATOM 1021 C C . LYS A 1 123 ? 0.185 5.174 16.570 1.00 94.81 123 LYS A C 1
ATOM 1023 O O . LYS A 1 123 ? 0.383 6.356 16.334 1.00 94.81 123 LYS A O 1
ATOM 1028 N N . PHE A 1 124 ? -0.809 4.489 16.014 1.00 94.56 124 PHE A N 1
ATOM 1029 C CA . PHE A 1 124 ? -1.802 5.098 15.133 1.00 94.56 124 PHE A CA 1
ATOM 1030 C C . PHE A 1 124 ? -2.617 6.179 15.856 1.00 94.56 124 PHE A C 1
ATOM 1032 O O . PHE A 1 124 ? -2.802 7.271 15.332 1.00 94.56 124 PHE A O 1
ATOM 1039 N N . VAL A 1 125 ? -3.081 5.898 17.077 1.00 93.25 125 VAL A N 1
ATOM 1040 C CA . VAL A 1 125 ? -3.823 6.875 17.888 1.00 93.25 125 VAL A CA 1
ATOM 1041 C C . VAL A 1 125 ? -2.932 8.058 18.273 1.00 93.25 125 VAL A C 1
ATOM 1043 O O . VAL A 1 125 ? -3.390 9.195 18.235 1.00 93.25 125 VAL A O 1
ATOM 1046 N N . GLU A 1 126 ? -1.667 7.806 18.620 1.00 93.44 126 GLU A N 1
ATOM 1047 C CA . GLU A 1 126 ? -0.665 8.855 18.849 1.00 93.44 126 GLU A CA 1
ATOM 1048 C C . GLU A 1 126 ? -0.484 9.729 17.600 1.00 93.44 126 GLU A C 1
ATOM 1050 O O . GLU A 1 126 ? -0.543 10.944 17.720 1.00 93.44 126 GLU A O 1
ATOM 1055 N N . TYR A 1 127 ? -0.354 9.126 16.415 1.00 91.12 127 TYR A N 1
ATOM 1056 C CA . TYR A 1 127 ? -0.196 9.823 15.135 1.00 91.12 127 TYR A CA 1
ATOM 1057 C C . TYR A 1 127 ? -1.388 10.730 14.802 1.00 91.12 127 TYR A C 1
ATOM 1059 O O . TYR A 1 127 ? -1.200 11.922 14.578 1.00 91.12 127 TYR A O 1
ATOM 1067 N N . ILE A 1 128 ? -2.617 10.202 14.849 1.00 89.44 128 ILE A N 1
ATOM 1068 C CA . ILE A 1 128 ? -3.822 10.990 14.549 1.00 89.44 128 ILE A CA 1
ATOM 1069 C C . ILE A 1 128 ? -3.980 12.137 15.551 1.00 89.44 128 ILE A C 1
ATOM 1071 O O . ILE A 1 128 ? -4.186 13.274 15.148 1.00 89.44 128 ILE A O 1
ATOM 1075 N N . ASN A 1 129 ? -3.816 11.873 16.851 1.00 88.19 129 ASN A N 1
ATOM 1076 C CA . ASN A 1 129 ? -3.932 12.917 17.874 1.00 88.19 129 ASN A CA 1
ATOM 1077 C C . ASN A 1 129 ? -2.761 13.925 17.848 1.00 88.19 129 ASN A C 1
ATOM 1079 O O . ASN A 1 129 ? -2.896 15.028 18.380 1.00 88.19 129 ASN A O 1
ATOM 1083 N N . ALA A 1 130 ? -1.605 13.552 17.291 1.00 81.56 130 ALA A N 1
ATOM 1084 C CA . ALA A 1 130 ? -0.465 14.448 17.103 1.00 81.56 130 ALA A CA 1
ATOM 1085 C C . ALA A 1 130 ? -0.688 15.389 15.914 1.00 81.56 130 ALA A C 1
ATOM 1087 O O . ALA A 1 130 ? -0.470 16.590 16.067 1.00 81.56 130 ALA A O 1
ATOM 1088 N N . GLU A 1 131 ? -1.216 14.886 14.791 1.00 64.12 131 GLU A N 1
ATOM 1089 C CA . GLU A 1 131 ? -1.735 15.751 13.722 1.00 64.12 131 GLU A CA 1
ATOM 1090 C C . GLU A 1 131 ? -2.845 16.665 14.258 1.00 64.12 131 GLU A C 1
ATOM 1092 O O . GLU A 1 131 ? -2.910 17.828 13.861 1.00 64.12 131 GLU A O 1
ATOM 1097 N N . GLU A 1 132 ? -3.647 16.193 15.232 1.00 57.47 132 GLU A N 1
ATOM 1098 C CA . GLU A 1 132 ? -4.610 17.054 15.926 1.00 57.47 132 GLU A CA 1
ATOM 1099 C C . GLU A 1 132 ? -3.983 18.230 16.692 1.00 57.47 132 GLU A C 1
ATOM 1101 O O . GLU A 1 132 ? -4.571 19.304 16.779 1.00 57.47 132 GLU A O 1
ATOM 1106 N N . ASN A 1 133 ? -2.758 18.075 17.191 1.00 53.19 133 ASN A N 1
ATOM 1107 C CA . ASN A 1 133 ? -2.058 19.126 17.931 1.00 53.19 133 ASN A CA 1
ATOM 1108 C C . ASN A 1 133 ? -1.311 20.128 17.038 1.00 53.19 133 ASN A C 1
ATOM 1110 O O . ASN A 1 133 ? -1.133 21.282 17.438 1.00 53.19 133 ASN A O 1
ATOM 1114 N N . GLU A 1 134 ? -0.879 19.733 15.838 1.00 50.56 134 GLU A N 1
ATOM 1115 C CA . GLU A 1 134 ? -0.147 20.628 14.927 1.00 50.56 134 GLU A CA 1
ATOM 1116 C C . GLU A 1 134 ? -1.040 21.709 14.300 1.00 50.56 134 GLU A C 1
ATOM 1118 O O . GLU A 1 134 ? -0.550 22.789 13.965 1.00 50.56 134 GLU A O 1
ATOM 1123 N N . TYR A 1 135 ? -2.358 21.494 14.230 1.00 52.28 135 TYR A N 1
ATOM 1124 C CA . TYR A 1 135 ? -3.313 22.548 13.871 1.00 52.28 135 TYR A CA 1
ATOM 1125 C C . TYR A 1 135 ? -3.851 23.348 15.071 1.00 52.28 135 TYR A C 1
ATOM 1127 O O . TYR A 1 135 ? -4.648 24.268 14.877 1.00 52.28 135 TYR A O 1
ATOM 1135 N N . GLU A 1 136 ? -3.419 23.035 16.298 1.00 52.12 136 GLU A N 1
ATOM 1136 C CA . GLU A 1 136 ? -3.910 23.672 17.531 1.00 52.12 136 GLU A CA 1
ATOM 1137 C C . GLU A 1 136 ? -2.841 24.521 18.258 1.00 52.12 136 GLU A C 1
ATOM 1139 O O . GLU A 1 136 ? -3.136 25.168 19.261 1.00 52.12 136 GLU A O 1
ATOM 1144 N N . SER A 1 137 ? -1.621 24.632 17.712 1.00 49.00 137 SER A N 1
ATOM 1145 C CA . SER A 1 137 ? -0.539 25.464 18.271 1.00 49.00 137 SER A CA 1
ATOM 1146 C C . SER A 1 137 ? -0.079 26.590 17.337 1.00 49.00 137 SER A C 1
ATOM 1148 O O . SER A 1 137 ? 0.994 26.536 16.745 1.00 49.00 137 SER A O 1
ATOM 1150 N N . ALA A 1 138 ? -0.841 27.685 17.296 1.00 44.59 138 ALA A N 1
ATOM 1151 C CA . ALA A 1 138 ? -0.238 29.014 17.193 1.00 44.59 138 ALA A CA 1
ATOM 1152 C C . ALA A 1 138 ? -0.451 29.719 18.548 1.00 44.59 138 ALA A C 1
ATOM 1154 O O . ALA A 1 138 ? -1.595 30.042 18.879 1.00 44.59 138 ALA A O 1
ATOM 1155 N N . PRO A 1 139 ? 0.601 29.921 19.366 1.00 44.81 139 PRO A N 1
ATOM 1156 C CA . PRO A 1 139 ? 0.487 30.593 20.655 1.00 44.81 139 PRO A CA 1
ATOM 1157 C C . PRO A 1 139 ? -0.096 32.000 20.498 1.00 44.81 139 PRO A C 1
ATOM 1159 O O . PRO A 1 139 ? 0.434 32.833 19.763 1.00 44.81 139 PRO A O 1
ATOM 1162 N N . ILE A 1 140 ? -1.183 32.277 21.215 1.00 44.38 140 ILE A N 1
ATOM 1163 C CA . ILE A 1 140 ? -1.654 33.641 21.448 1.00 44.38 140 ILE A CA 1
ATOM 1164 C C . ILE A 1 140 ? -0.673 34.253 22.453 1.00 44.38 140 ILE A C 1
ATOM 1166 O O . ILE A 1 140 ? -0.768 33.983 23.650 1.00 44.38 140 ILE A O 1
ATOM 1170 N N . GLU A 1 141 ? 0.286 35.055 21.984 1.00 37.94 141 GLU A N 1
ATOM 1171 C CA . GLU A 1 141 ? 1.010 35.964 22.874 1.00 37.94 141 GLU A CA 1
ATOM 1172 C C . GLU A 1 141 ? 0.011 36.981 23.431 1.00 37.94 141 GLU A C 1
ATOM 1174 O O . GLU A 1 141 ? -0.488 37.871 22.736 1.00 37.94 141 GLU A O 1
ATOM 1179 N N . VAL A 1 142 ? -0.320 36.807 24.707 1.00 37.06 142 VAL A N 1
ATOM 1180 C CA . VAL A 1 142 ? -1.099 37.756 25.491 1.00 37.06 142 VAL A CA 1
ATOM 1181 C C . VAL A 1 142 ? -0.205 38.972 25.734 1.00 37.06 142 VAL A C 1
ATOM 1183 O O . VAL A 1 142 ? 0.577 39.006 26.679 1.00 37.06 142 VAL A O 1
ATOM 1186 N N . LEU A 1 143 ? -0.272 39.964 24.848 1.00 37.47 143 LEU A N 1
ATOM 1187 C CA . LEU A 1 143 ? 0.309 41.279 25.104 1.00 37.47 143 LEU A CA 1
ATOM 1188 C C . LEU A 1 143 ? -0.564 41.990 26.143 1.00 37.47 143 LEU A C 1
ATOM 1190 O O . LEU A 1 143 ? -1.627 42.525 25.818 1.00 37.47 143 LEU A O 1
ATOM 1194 N N . GLU A 1 144 ? -0.122 41.980 27.401 1.00 39.31 144 GLU A N 1
ATOM 1195 C CA . GLU A 1 144 ? -0.659 42.885 28.416 1.00 39.31 144 GLU A CA 1
ATOM 1196 C C . GLU A 1 144 ? -0.305 44.347 28.080 1.00 39.31 144 GLU A C 1
ATOM 1198 O O . GLU A 1 144 ? 0.780 44.633 27.559 1.00 39.31 144 GLU A O 1
ATOM 1203 N N . PRO A 1 145 ? -1.214 45.300 28.346 1.00 44.28 145 PRO A N 1
ATOM 1204 C CA . PRO A 1 145 ? -1.042 46.674 27.918 1.00 44.28 145 PRO A CA 1
ATOM 1205 C C . PRO A 1 145 ? -0.183 47.477 28.905 1.00 44.28 145 PRO A C 1
ATOM 1207 O O . PRO A 1 145 ? -0.437 47.488 30.105 1.00 44.28 145 PRO A O 1
ATOM 1210 N N . SER A 1 146 ? 0.681 48.321 28.336 1.00 34.59 146 SER A N 1
ATOM 1211 C CA . SER A 1 146 ? 1.246 49.544 28.935 1.00 34.59 146 SER A CA 1
ATOM 1212 C C . SER A 1 146 ? 2.497 49.381 29.810 1.00 34.59 146 SER A C 1
ATOM 1214 O O . SER A 1 146 ? 2.406 49.208 31.017 1.00 34.59 146 SER A O 1
ATOM 1216 N N . ASN A 1 147 ? 3.671 49.671 29.238 1.00 33.88 147 ASN A N 1
ATOM 1217 C CA . ASN A 1 147 ? 4.289 50.976 29.499 1.00 33.88 147 ASN A CA 1
ATOM 1218 C C . ASN A 1 147 ? 5.351 51.321 28.443 1.00 33.88 147 ASN A C 1
ATOM 1220 O O . ASN A 1 147 ? 6.286 50.567 28.189 1.00 33.88 147 ASN A O 1
ATOM 1224 N N . CYS A 1 148 ? 5.191 52.488 27.830 1.00 30.12 148 CYS A N 1
ATOM 1225 C CA . CYS A 1 148 ? 6.065 53.024 26.801 1.00 30.12 148 CYS A CA 1
ATOM 1226 C C . CYS A 1 148 ? 7.361 53.555 27.419 1.00 30.12 148 CYS A C 1
ATOM 1228 O O . CYS A 1 148 ? 7.312 54.565 28.116 1.00 30.12 148 CYS A O 1
ATOM 1230 N N . GLN A 1 149 ? 8.516 52.982 27.073 1.00 29.44 149 GLN A N 1
ATOM 1231 C CA . GLN A 1 149 ? 9.782 53.725 27.070 1.00 29.44 149 GLN A CA 1
ATOM 1232 C C . GLN A 1 149 ? 10.613 53.349 25.842 1.00 29.44 149 GLN A C 1
ATOM 1234 O O . GLN A 1 149 ? 11.275 52.319 25.781 1.00 29.44 149 GLN A O 1
ATOM 1239 N N . TYR A 1 150 ? 10.538 54.224 24.841 1.00 27.59 150 TYR A N 1
ATOM 1240 C CA . TYR A 1 150 ? 11.399 54.233 23.668 1.00 27.59 150 TYR A CA 1
ATOM 1241 C C . TYR A 1 150 ? 12.786 54.752 24.078 1.00 27.59 150 TYR A C 1
ATOM 1243 O O . TYR A 1 150 ? 12.913 55.912 24.473 1.00 27.59 150 TYR A O 1
ATOM 1251 N N . THR A 1 151 ? 13.836 53.955 23.890 1.00 29.80 151 THR A N 1
ATOM 1252 C CA . THR A 1 151 ? 15.168 54.484 23.570 1.00 29.80 151 THR A CA 1
ATOM 1253 C C . THR A 1 151 ? 15.631 53.882 22.248 1.00 29.80 151 THR A C 1
ATOM 1255 O O . THR A 1 151 ? 15.440 52.708 21.946 1.00 29.80 151 THR A O 1
ATOM 1258 N N . LYS A 1 152 ? 16.123 54.775 21.391 1.00 33.16 152 LYS A N 1
ATOM 1259 C CA . LYS A 1 152 ? 16.455 54.561 19.983 1.00 33.16 152 LYS A CA 1
ATOM 1260 C C . LYS A 1 152 ? 17.679 53.656 19.830 1.00 33.16 152 LYS A C 1
ATOM 1262 O O . LYS A 1 152 ? 18.719 54.012 20.371 1.00 33.16 152 LYS A O 1
ATOM 1267 N N . SER A 1 153 ? 17.602 52.665 18.941 1.00 30.61 153 SER A N 1
ATOM 1268 C CA . SER A 1 153 ? 18.576 52.507 17.843 1.00 30.61 153 SER A CA 1
ATOM 1269 C C . SER A 1 153 ? 18.228 51.340 16.907 1.00 30.61 153 SER A C 1
ATOM 1271 O O . SER A 1 153 ? 18.319 50.170 17.247 1.00 30.61 153 SER A O 1
ATOM 1273 N N . ASN A 1 154 ? 17.811 51.724 15.701 1.00 36.22 154 ASN A N 1
ATOM 1274 C CA . ASN A 1 154 ? 18.155 51.185 14.383 1.00 36.22 154 ASN A CA 1
ATOM 1275 C C . ASN A 1 154 ? 18.642 49.723 14.292 1.00 36.22 154 ASN A C 1
ATOM 1277 O O . ASN A 1 154 ? 19.802 49.441 14.578 1.00 36.22 154 ASN A O 1
ATOM 1281 N N . ASN A 1 155 ? 17.828 48.852 13.689 1.00 34.53 155 ASN A N 1
ATOM 1282 C CA . ASN A 1 155 ? 18.172 48.283 12.382 1.00 34.53 155 ASN A CA 1
ATOM 1283 C C . ASN A 1 155 ? 16.985 47.557 11.732 1.00 34.53 155 ASN A C 1
ATOM 1285 O O . ASN A 1 155 ? 16.207 46.856 12.370 1.00 34.53 155 ASN A O 1
ATOM 1289 N N . THR A 1 156 ? 16.876 47.809 10.436 1.00 34.38 156 THR A N 1
ATOM 1290 C CA . THR A 1 156 ? 15.859 47.426 9.460 1.00 34.38 156 THR A CA 1
ATOM 1291 C C . THR A 1 156 ? 15.840 45.922 9.199 1.00 34.38 156 THR A C 1
ATOM 1293 O O . THR A 1 156 ? 16.876 45.401 8.800 1.00 34.38 156 THR A O 1
ATOM 1296 N N . ILE A 1 157 ? 14.681 45.257 9.306 1.00 33.91 157 ILE A N 1
ATOM 1297 C CA . ILE A 1 157 ? 14.345 44.073 8.491 1.00 33.91 157 ILE A CA 1
ATOM 1298 C C . ILE A 1 157 ? 12.862 44.146 8.099 1.00 33.91 157 ILE A C 1
ATOM 1300 O O . ILE A 1 157 ? 12.001 44.528 8.889 1.00 33.91 157 ILE A O 1
ATOM 1304 N N . GLU A 1 158 ? 12.629 43.853 6.825 1.00 32.25 158 GLU A N 1
ATOM 1305 C CA . GLU A 1 158 ? 11.442 44.105 6.021 1.00 32.25 158 GLU A CA 1
ATOM 1306 C C . GLU A 1 158 ? 10.208 43.274 6.401 1.00 32.25 158 GLU A C 1
ATOM 1308 O O . GLU A 1 158 ? 10.274 42.132 6.851 1.00 32.25 158 GLU A O 1
ATOM 1313 N N . LEU A 1 159 ? 9.061 43.908 6.164 1.00 35.41 159 LEU A N 1
ATOM 1314 C CA . LEU A 1 159 ? 7.696 43.468 6.404 1.00 35.41 159 LEU A CA 1
ATOM 1315 C C . LEU A 1 159 ? 7.143 42.736 5.171 1.00 35.41 159 LEU A C 1
ATOM 1317 O O . LEU A 1 159 ? 7.085 43.327 4.095 1.00 35.41 159 LEU A O 1
ATOM 1321 N N . ALA A 1 160 ? 6.621 41.517 5.338 1.00 31.20 160 ALA A N 1
ATOM 1322 C CA . ALA A 1 160 ? 5.689 40.921 4.377 1.00 31.20 160 ALA A CA 1
ATOM 1323 C C . ALA A 1 160 ? 4.660 39.993 5.061 1.00 31.20 160 ALA A C 1
ATOM 1325 O O . ALA A 1 160 ? 4.838 38.787 5.171 1.00 31.20 160 ALA A O 1
ATOM 1326 N N . SER A 1 161 ? 3.572 40.620 5.517 1.00 45.47 161 SER A N 1
ATOM 1327 C CA . SER A 1 161 ? 2.168 40.184 5.403 1.00 45.47 161 SER A CA 1
ATOM 1328 C C . SER A 1 161 ? 1.786 38.726 5.723 1.00 45.47 161 SER A C 1
ATOM 1330 O O . SER A 1 161 ? 1.636 37.908 4.818 1.00 45.47 161 SER A O 1
ATOM 1332 N N . THR A 1 162 ? 1.423 38.435 6.977 1.00 34.75 162 THR A N 1
ATOM 1333 C CA . THR A 1 162 ? 0.553 37.289 7.299 1.00 34.75 162 THR A CA 1
ATOM 1334 C C . THR A 1 162 ? -0.920 37.705 7.201 1.00 34.75 162 THR A C 1
ATOM 1336 O O . THR A 1 162 ? -1.388 38.656 7.831 1.00 34.75 162 THR A O 1
ATOM 1339 N N . SER A 1 163 ? -1.669 37.015 6.342 1.00 50.31 163 SER A N 1
ATOM 1340 C CA . SER A 1 163 ? -3.107 37.199 6.146 1.00 50.31 163 SER A CA 1
ATOM 1341 C C . SER A 1 163 ? -3.878 36.934 7.441 1.00 50.31 163 SER A C 1
ATOM 1343 O O . SER A 1 163 ? -3.750 35.861 8.028 1.00 50.31 163 SER A O 1
ATOM 1345 N N . LYS A 1 164 ? -4.736 37.871 7.862 1.00 44.72 164 LYS A N 1
ATOM 1346 C CA . LYS A 1 164 ? -5.688 37.652 8.961 1.00 44.72 164 LYS A CA 1
ATOM 1347 C C . LYS A 1 164 ? -6.688 36.569 8.547 1.00 44.72 164 LYS A C 1
ATOM 1349 O O . LYS A 1 164 ? -7.633 36.852 7.813 1.00 44.72 164 LYS A O 1
ATOM 1354 N N . HIS A 1 165 ? -6.476 35.335 8.995 1.00 42.03 165 HIS A N 1
ATOM 1355 C CA . HIS A 1 165 ? -7.439 34.258 8.794 1.00 42.03 165 HIS A CA 1
ATOM 1356 C C . HIS A 1 165 ? -8.675 34.522 9.660 1.00 42.03 165 HIS A C 1
ATOM 1358 O O . HIS A 1 165 ? -8.598 34.583 10.884 1.00 42.03 165 HIS A O 1
ATOM 1364 N N . ASN A 1 166 ? -9.822 34.703 9.012 1.00 47.47 166 ASN A N 1
ATOM 1365 C CA . ASN A 1 166 ? -11.117 34.749 9.677 1.00 47.47 166 ASN A CA 1
ATOM 1366 C C . ASN A 1 166 ? -11.607 33.300 9.779 1.00 47.47 166 ASN A C 1
ATOM 1368 O O . ASN A 1 166 ? -11.823 32.656 8.749 1.00 47.47 166 ASN A O 1
ATOM 1372 N N . THR A 1 167 ? -11.714 32.752 10.987 1.00 51.53 167 THR A N 1
ATOM 1373 C CA . THR A 1 167 ? -12.210 31.385 11.167 1.00 51.53 167 THR A CA 1
ATOM 1374 C C . THR A 1 167 ? -13.695 31.322 10.813 1.00 51.53 167 THR A C 1
ATOM 1376 O O . THR A 1 167 ? -14.478 32.236 11.089 1.00 51.53 167 THR A O 1
ATOM 1379 N N . SER A 1 168 ? -14.090 30.248 10.128 1.00 55.56 168 SER A N 1
ATOM 1380 C CA . SER A 1 168 ? -15.496 29.996 9.815 1.00 55.56 168 SER A CA 1
ATOM 1381 C C . SER A 1 168 ? -16.298 29.873 11.113 1.00 55.56 168 SER A C 1
ATOM 1383 O O . SER A 1 168 ? -15.845 29.265 12.077 1.00 55.56 168 SER A O 1
ATOM 1385 N N . ARG A 1 169 ? -17.517 30.422 11.134 1.00 61.03 169 ARG A N 1
ATOM 1386 C CA . ARG A 1 169 ? -18.399 30.463 12.319 1.00 61.03 169 ARG A CA 1
ATOM 1387 C C . ARG A 1 169 ? -18.978 29.093 12.719 1.00 61.03 169 ARG A C 1
ATOM 1389 O O . ARG A 1 169 ? -19.858 29.038 13.574 1.00 61.03 169 ARG A O 1
ATOM 1396 N N . ASN A 1 170 ? -18.553 28.003 12.077 1.00 63.16 170 ASN A N 1
ATOM 1397 C CA . ASN A 1 170 ? -19.095 26.665 12.298 1.00 63.16 170 ASN A CA 1
ATOM 1398 C C . ASN A 1 170 ? -18.192 25.863 13.249 1.00 63.16 170 ASN A C 1
ATOM 1400 O O . ASN A 1 170 ? -17.001 25.708 12.996 1.00 63.16 170 ASN A O 1
ATOM 1404 N N . ILE A 1 171 ? -18.767 25.385 14.355 1.00 69.56 171 ILE A N 1
ATOM 1405 C CA . ILE A 1 171 ? -18.058 24.638 15.400 1.00 69.56 171 ILE A CA 1
ATOM 1406 C C . ILE A 1 171 ? -17.745 23.208 14.940 1.00 69.56 171 ILE A C 1
ATOM 1408 O O . ILE A 1 171 ? -18.561 22.577 14.268 1.00 69.56 171 ILE A O 1
ATOM 1412 N N . ASN A 1 172 ? -16.601 22.661 15.354 1.00 75.81 172 ASN A N 1
ATOM 1413 C CA . ASN A 1 172 ? -16.261 21.256 15.118 1.00 75.81 172 ASN A CA 1
ATOM 1414 C C . ASN A 1 172 ? -17.398 20.322 15.603 1.00 75.81 172 ASN A C 1
ATOM 1416 O O . ASN A 1 172 ? -17.903 20.475 16.718 1.00 75.81 172 ASN A O 1
ATOM 1420 N N . ILE A 1 173 ? -17.788 19.334 14.783 1.00 79.88 173 ILE A N 1
ATOM 1421 C CA . ILE A 1 173 ? -18.925 18.422 15.032 1.00 79.88 173 ILE A CA 1
ATOM 1422 C C . ILE A 1 173 ? -18.791 17.689 16.376 1.00 79.88 173 ILE A C 1
ATOM 1424 O O . ILE A 1 173 ? -19.777 17.540 17.101 1.00 79.88 173 ILE A O 1
ATOM 1428 N N . ARG A 1 174 ? -17.577 17.270 16.757 1.00 76.94 174 ARG A N 1
ATOM 1429 C CA . ARG A 1 174 ? -17.323 16.586 18.035 1.00 76.94 174 ARG A CA 1
ATOM 1430 C C . ARG A 1 174 ? -17.530 17.526 19.221 1.00 76.94 174 ARG A C 1
ATOM 1432 O O . ARG A 1 174 ? -18.098 17.117 20.233 1.00 76.94 174 ARG A O 1
ATOM 1439 N N . LEU A 1 175 ? -17.112 18.785 19.090 1.00 78.12 175 LEU A N 1
ATOM 1440 C CA . LEU A 1 175 ? -17.347 19.814 20.101 1.00 78.12 175 LEU A CA 1
ATOM 1441 C C . LEU A 1 175 ? -18.840 20.164 20.188 1.00 78.12 175 LEU A C 1
ATOM 1443 O O . LEU A 1 175 ? -19.377 20.207 21.293 1.00 78.12 175 LEU A O 1
ATOM 1447 N N . ARG A 1 176 ? -19.541 20.280 19.048 1.00 84.00 176 ARG A N 1
ATOM 1448 C CA . ARG A 1 176 ? -21.008 20.430 18.998 1.00 84.00 176 ARG A CA 1
ATOM 1449 C C . ARG A 1 176 ? -21.706 19.324 19.784 1.00 84.00 176 ARG A C 1
ATOM 1451 O O . ARG A 1 176 ? -22.566 19.605 20.612 1.00 84.00 176 ARG A O 1
ATOM 1458 N N . PHE A 1 177 ? -21.319 18.072 19.542 1.00 87.25 177 PHE A N 1
ATOM 1459 C CA . PHE A 1 177 ? -21.895 16.909 20.211 1.00 87.25 177 PHE A CA 1
ATOM 1460 C C . PHE A 1 177 ? -21.645 16.936 21.722 1.00 87.25 177 PHE A C 1
ATOM 1462 O O . PHE A 1 177 ? -22.580 16.733 22.491 1.00 87.25 177 PHE A O 1
ATOM 1469 N N . LYS A 1 178 ? -20.412 17.236 22.158 1.00 84.56 178 LYS A N 1
ATOM 1470 C CA . LYS A 1 178 ? -20.080 17.364 23.587 1.00 84.56 178 LYS A CA 1
ATOM 1471 C C . LYS A 1 178 ? -20.920 18.444 24.270 1.00 84.56 178 LYS A C 1
ATOM 1473 O O . LYS A 1 178 ? -21.437 18.194 25.351 1.00 84.56 178 LYS A O 1
ATOM 1478 N N . VAL A 1 179 ? -21.086 19.605 23.635 1.00 84.06 179 VAL A N 1
ATOM 1479 C CA . VAL A 1 179 ? -21.905 20.698 24.181 1.00 84.06 179 VAL A CA 1
ATOM 1480 C C . VAL A 1 179 ? -23.374 20.282 24.290 1.00 84.06 179 VAL A C 1
ATOM 1482 O O . VAL A 1 179 ? -23.964 20.415 25.356 1.00 84.06 179 VAL A O 1
ATOM 1485 N N . LEU A 1 180 ? -23.953 19.693 23.240 1.00 88.62 180 LEU A N 1
ATOM 1486 C CA . LEU A 1 180 ? -25.344 19.220 23.271 1.00 88.62 180 LEU A CA 1
ATOM 1487 C C . LEU A 1 180 ? -25.573 18.098 24.296 1.00 88.62 180 LEU A C 1
ATOM 1489 O O . LEU A 1 180 ? -26.651 18.014 24.884 1.00 88.62 180 LEU A O 1
ATOM 1493 N N . ALA A 1 181 ? -24.572 17.243 24.523 1.00 87.38 181 ALA A N 1
ATOM 1494 C CA . ALA A 1 181 ? -24.651 16.160 25.496 1.00 87.38 181 ALA A CA 1
ATOM 1495 C C . ALA A 1 181 ? -24.729 16.671 26.945 1.00 87.38 181 ALA A C 1
ATOM 1497 O O . ALA A 1 181 ? -25.411 16.047 27.755 1.00 87.38 181 ALA A O 1
ATOM 1498 N N . ILE A 1 182 ? -24.102 17.813 27.262 1.00 85.19 182 ILE A N 1
ATOM 1499 C CA . ILE A 1 182 ? -24.185 18.446 28.593 1.00 85.19 182 ILE A CA 1
ATOM 1500 C C . ILE A 1 182 ? -25.637 18.801 28.929 1.00 85.19 182 ILE A C 1
ATOM 1502 O O . ILE A 1 182 ? -26.114 18.496 30.020 1.00 85.19 182 ILE A O 1
ATOM 1506 N N . ASP A 1 183 ? -26.364 19.368 27.966 1.00 84.25 183 ASP A N 1
ATOM 1507 C CA . ASP A 1 183 ? -27.774 19.732 28.128 1.00 84.25 183 ASP A CA 1
ATOM 1508 C C . ASP A 1 183 ? -28.732 18.560 27.819 1.00 84.25 183 ASP A C 1
ATOM 1510 O O . ASP A 1 183 ? -29.949 18.733 27.702 1.00 84.25 183 ASP A O 1
ATOM 1514 N N . ASN A 1 184 ? -28.204 17.336 27.692 1.00 88.69 184 ASN A N 1
ATOM 1515 C CA . ASN A 1 184 ? -28.953 16.116 27.389 1.00 88.69 184 ASN A CA 1
ATOM 1516 C C . ASN A 1 184 ? -29.837 16.264 26.130 1.00 88.69 184 ASN A C 1
ATOM 1518 O O . ASN A 1 184 ? -31.010 15.869 26.131 1.00 88.69 184 ASN A O 1
ATOM 1522 N N . PHE A 1 185 ? -29.274 16.873 25.078 1.00 90.81 185 PHE A N 1
ATOM 1523 C CA . PHE A 1 185 ? -29.921 17.161 23.791 1.00 90.81 185 PHE A CA 1
ATOM 1524 C C . PHE A 1 185 ? -31.258 17.900 23.937 1.00 90.81 185 PHE A C 1
ATOM 1526 O O . PHE A 1 185 ? -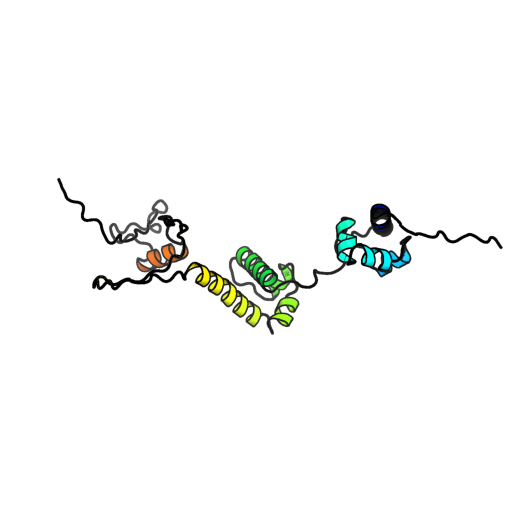32.237 17.613 23.238 1.00 90.81 185 PHE A O 1
ATOM 1533 N N . LYS A 1 186 ? -31.310 18.846 24.878 1.00 90.56 186 LYS A N 1
ATOM 1534 C CA . LYS A 1 186 ? -32.435 19.758 25.091 1.00 90.56 186 LYS A CA 1
ATOM 1535 C C . LYS A 1 186 ? -31.946 21.195 24.975 1.00 90.56 186 LYS A C 1
ATOM 1537 O O . LYS A 1 186 ? -30.889 21.541 25.487 1.00 90.56 186 LYS A O 1
ATOM 1542 N N . CYS A 1 187 ? -32.731 22.050 24.328 1.00 88.12 187 CYS A N 1
ATOM 1543 C CA . CYS A 1 187 ? -32.456 23.480 24.321 1.00 88.12 187 CYS A CA 1
ATOM 1544 C C . CYS A 1 187 ? -32.596 24.042 25.742 1.00 88.12 187 CYS A C 1
ATOM 1546 O O . CYS A 1 187 ? -33.645 23.892 26.369 1.00 88.12 187 CYS A O 1
ATOM 1548 N N . ARG A 1 188 ? -31.576 24.752 26.230 1.00 83.81 188 ARG A N 1
ATOM 1549 C CA . ARG A 1 188 ? -31.595 25.375 27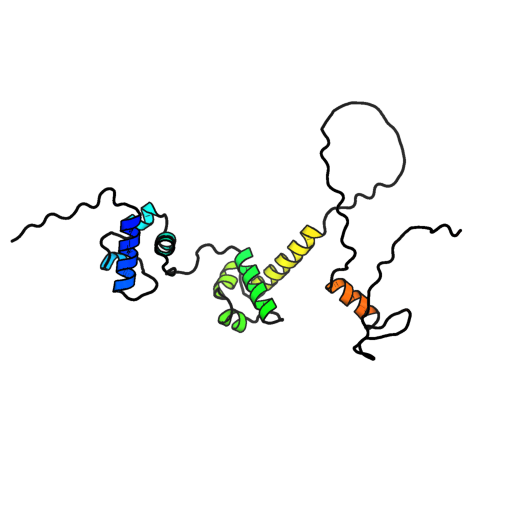.561 1.00 83.81 188 ARG A CA 1
ATOM 1550 C C . ARG A 1 188 ? -32.584 26.547 27.684 1.00 83.81 188 ARG A C 1
ATOM 1552 O O . ARG A 1 188 ? -33.010 26.851 28.792 1.00 83.81 188 ARG A O 1
ATOM 1559 N N . ALA A 1 189 ? -32.966 27.187 26.574 1.00 83.69 189 ALA A N 1
ATOM 1560 C CA . ALA A 1 189 ? -33.892 28.325 26.571 1.00 83.69 189 ALA A CA 1
ATOM 1561 C C . ALA A 1 189 ? -35.371 27.908 26.489 1.00 83.69 189 ALA A C 1
ATOM 1563 O O . ALA A 1 189 ? -36.191 28.420 27.243 1.00 83.69 189 ALA A O 1
ATOM 1564 N N . CYS A 1 190 ? -35.719 26.983 25.586 1.00 87.50 190 CYS A N 1
ATOM 1565 C CA . CYS A 1 190 ? -37.115 26.594 25.335 1.00 87.50 190 CYS A CA 1
ATOM 1566 C C . CYS A 1 190 ? -37.442 25.128 25.667 1.00 87.50 190 CYS A C 1
ATOM 1568 O O . CYS A 1 190 ? -38.599 24.726 25.585 1.00 87.50 190 CYS A O 1
ATOM 1570 N N . GLY A 1 191 ? -36.453 24.302 26.019 1.00 87.19 191 GLY A N 1
ATOM 1571 C CA . GLY A 1 191 ? -36.658 22.887 26.350 1.00 87.19 191 GLY A CA 1
ATOM 1572 C C . GLY A 1 191 ? -36.955 21.967 25.159 1.00 87.19 191 GLY A C 1
ATOM 1573 O O . GLY A 1 191 ? -37.193 20.774 25.366 1.00 87.19 191 GLY A O 1
ATOM 1574 N N . ALA A 1 192 ? -36.938 22.488 23.926 1.00 89.50 192 ALA A N 1
ATOM 1575 C CA . ALA A 1 192 ? -37.135 21.699 22.712 1.00 89.50 192 ALA A CA 1
ATOM 1576 C C . ALA A 1 192 ? -36.055 20.614 22.574 1.00 89.50 192 ALA A C 1
ATOM 1578 O O . ALA A 1 192 ? -34.901 20.820 22.957 1.00 89.50 192 ALA A O 1
ATOM 1579 N N . SER A 1 193 ? -36.431 19.448 22.048 1.00 89.50 193 SER A N 1
ATOM 1580 C CA . SER A 1 193 ? -35.530 18.306 21.897 1.00 89.50 193 SER A CA 1
ATOM 1581 C C . SER A 1 193 ? -35.884 17.494 20.653 1.00 89.50 193 SER A C 1
ATOM 1583 O O . SER A 1 193 ? -37.059 17.141 20.506 1.00 89.50 193 SER A O 1
ATOM 1585 N N . PRO A 1 194 ? -34.885 17.099 19.843 1.00 90.00 194 PRO A N 1
ATOM 1586 C CA . PRO A 1 194 ? -35.081 16.197 18.708 1.00 90.00 194 PRO A CA 1
ATOM 1587 C C . PRO A 1 194 ? -35.700 14.845 19.103 1.00 90.00 194 PRO A C 1
ATOM 1589 O O . PRO A 1 194 ? -36.290 14.160 18.278 1.00 90.00 194 PRO A O 1
ATOM 1592 N N . ALA A 1 195 ? -35.591 14.446 20.379 1.00 85.62 195 ALA A N 1
ATOM 1593 C CA . ALA A 1 195 ? -36.181 13.206 20.884 1.00 85.62 195 ALA A CA 1
ATOM 1594 C C . ALA A 1 195 ? -37.711 13.272 21.059 1.00 85.62 195 ALA A C 1
ATOM 1596 O O . ALA A 1 195 ? -38.359 12.231 21.116 1.00 85.62 195 ALA A O 1
ATOM 1597 N N . LYS A 1 196 ? -38.288 14.475 21.193 1.00 84.75 196 LYS A N 1
ATOM 1598 C CA . LYS A 1 196 ? -39.742 14.678 21.337 1.00 84.75 196 LYS A CA 1
ATOM 1599 C C . LYS A 1 196 ? -40.411 15.008 20.007 1.00 84.75 196 LYS A C 1
ATOM 1601 O O . LYS A 1 196 ? -41.547 14.606 19.790 1.00 84.75 196 LYS A O 1
ATOM 1606 N N . ASP A 1 197 ? -39.703 15.728 19.147 1.00 86.00 197 ASP A N 1
ATOM 1607 C CA . ASP A 1 197 ? -40.122 16.042 17.788 1.00 86.00 197 ASP A CA 1
ATOM 1608 C C . ASP A 1 197 ? -38.905 15.881 16.863 1.00 86.00 197 ASP A C 1
ATOM 1610 O O . ASP A 1 197 ? -37.961 16.672 16.965 1.00 86.00 197 ASP A O 1
ATOM 1614 N N . PRO A 1 198 ? -38.900 14.866 15.979 1.00 87.00 198 PRO A N 1
ATOM 1615 C CA . PRO A 1 198 ? -37.801 14.616 15.048 1.00 87.00 198 PRO A CA 1
ATOM 1616 C C . PRO A 1 198 ? -37.510 15.768 14.075 1.00 87.00 198 PRO A C 1
ATOM 1618 O O . PRO A 1 198 ? -36.449 15.774 13.458 1.00 87.00 198 PRO A O 1
ATOM 1621 N N . SER A 1 199 ? -38.426 16.730 13.927 1.00 87.12 199 SER A N 1
ATOM 1622 C CA . SER A 1 199 ? -38.276 17.887 13.031 1.00 87.12 199 SER A CA 1
ATOM 1623 C C . SER A 1 199 ? -37.450 19.022 13.650 1.00 87.12 199 SER A C 1
ATOM 1625 O O . SER A 1 199 ? -37.170 20.021 12.990 1.00 87.12 199 SER A O 1
ATOM 1627 N N . VAL A 1 200 ? -37.093 18.910 14.933 1.00 86.75 200 VAL A N 1
ATOM 1628 C CA . VAL A 1 200 ? -36.382 19.951 15.682 1.00 86.75 200 VAL A CA 1
ATOM 1629 C C . VAL A 1 200 ? -34.873 19.806 15.503 1.00 86.75 200 VAL A C 1
ATOM 1631 O O . VAL A 1 200 ? -34.284 18.809 15.915 1.00 86.75 200 VAL A O 1
ATOM 1634 N N . GLU A 1 201 ? -34.221 20.851 14.989 1.00 85.94 201 GLU A N 1
ATOM 1635 C CA . GLU A 1 201 ? -32.760 20.958 14.933 1.00 85.94 201 GLU A CA 1
ATOM 1636 C C . GLU A 1 201 ? -32.219 21.855 16.058 1.00 85.94 201 GLU A C 1
ATOM 1638 O O . GLU A 1 201 ? -32.656 22.990 16.251 1.00 85.94 201 GLU A O 1
ATOM 1643 N N . LEU A 1 202 ? -31.242 21.351 16.822 1.00 86.19 202 LEU A N 1
ATOM 1644 C CA . LEU A 1 202 ? -30.575 22.113 17.883 1.00 86.19 202 LEU A CA 1
ATOM 1645 C C . LEU A 1 202 ? -29.276 22.726 17.374 1.00 86.19 202 LEU A C 1
ATOM 1647 O O . LEU A 1 202 ? -28.405 22.001 16.888 1.00 86.19 202 LEU A O 1
ATOM 1651 N N . HIS A 1 203 ? -29.113 24.034 17.566 1.00 82.75 203 HIS A N 1
ATOM 1652 C CA . HIS A 1 203 ? -27.890 24.780 17.269 1.00 82.75 203 HIS A CA 1
ATOM 1653 C C . HIS A 1 203 ? -27.136 25.136 18.556 1.00 82.75 203 HIS A C 1
ATOM 1655 O O . HIS A 1 203 ? -27.739 25.299 19.614 1.00 82.75 203 HIS A O 1
ATOM 1661 N N . VAL A 1 204 ? -25.808 25.233 18.457 1.00 78.75 204 VAL A N 1
ATOM 1662 C CA . VAL A 1 204 ? -24.929 25.668 19.550 1.00 78.75 204 VAL A CA 1
ATOM 1663 C C . VAL A 1 204 ? -24.461 27.083 19.233 1.00 78.75 204 VAL A C 1
ATOM 1665 O O . VAL A 1 204 ? -23.751 27.280 18.246 1.00 78.75 204 VAL A O 1
ATOM 1668 N N . ASP A 1 205 ? -24.860 28.045 20.062 1.00 67.25 205 ASP A N 1
ATOM 1669 C CA . ASP A 1 205 ? -24.411 29.432 19.955 1.00 67.25 205 ASP A CA 1
ATOM 1670 C C . ASP A 1 205 ? -23.083 29.626 20.694 1.00 67.25 205 ASP A C 1
ATOM 1672 O O . ASP A 1 205 ? -22.909 29.191 21.834 1.00 67.25 205 ASP A O 1
ATOM 1676 N N . HIS A 1 206 ? -22.138 30.317 20.059 1.00 64.06 206 HIS A N 1
ATOM 1677 C CA . HIS A 1 206 ? -20.913 30.759 20.720 1.00 64.06 206 HIS A CA 1
ATOM 1678 C C . HIS A 1 206 ? -21.191 32.068 21.470 1.00 64.06 206 HIS A C 1
ATOM 1680 O O . HIS A 1 206 ? -21.692 33.025 20.878 1.00 64.06 206 HIS A O 1
ATOM 1686 N N . ILE A 1 207 ? -20.835 32.145 22.756 1.00 58.56 207 ILE A N 1
ATOM 1687 C CA . ILE A 1 207 ? -20.895 33.402 23.515 1.00 58.56 207 ILE A CA 1
ATOM 1688 C C . ILE A 1 207 ? -19.825 34.350 22.958 1.00 58.56 207 ILE A C 1
ATOM 1690 O O . ILE A 1 207 ? -18.629 34.189 23.205 1.00 58.56 207 ILE A O 1
ATOM 1694 N N . ILE A 1 208 ? -20.269 35.348 22.195 1.00 43.25 208 ILE A N 1
ATOM 1695 C CA . ILE A 1 208 ? -19.424 36.434 21.700 1.00 43.25 208 ILE A CA 1
ATOM 1696 C C . ILE A 1 208 ? -19.127 37.363 22.880 1.00 43.25 208 ILE A C 1
ATOM 1698 O O . ILE A 1 208 ? -20.002 38.094 23.345 1.00 43.25 208 ILE A O 1
ATOM 1702 N N . HIS A 1 209 ? -17.882 37.374 23.354 1.00 39.75 209 HIS A N 1
ATOM 1703 C CA . HIS A 1 209 ? -17.418 38.421 24.258 1.00 39.75 209 HIS A CA 1
ATOM 1704 C C . HIS A 1 209 ? -17.197 39.708 23.451 1.00 39.75 209 HIS A C 1
ATOM 1706 O O . HIS A 1 209 ? -16.132 39.931 22.886 1.00 39.75 209 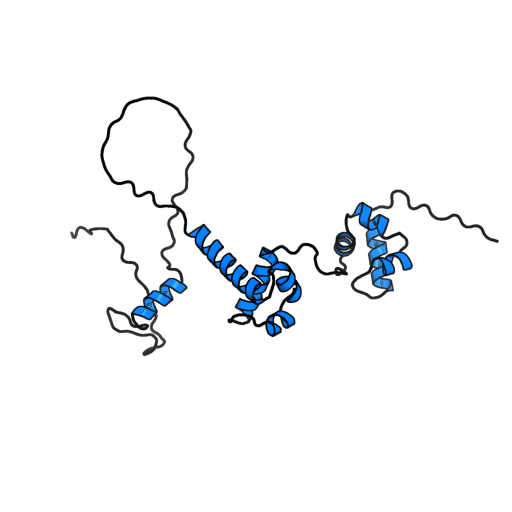HIS A O 1
ATOM 1712 N N . GLY A 1 210 ? -18.231 40.554 23.404 1.00 42.81 210 GLY A N 1
ATOM 1713 C CA . GLY A 1 210 ? -18.099 41.983 23.119 1.00 42.81 210 GLY A CA 1
ATOM 1714 C C . GLY A 1 210 ? -18.634 42.473 21.770 1.00 42.81 210 GLY A C 1
ATOM 1715 O O . GLY A 1 210 ? -17.954 42.409 20.753 1.00 42.81 210 GLY A O 1
ATOM 1716 N N . ARG A 1 211 ? -19.802 43.123 21.815 1.00 32.09 211 ARG A N 1
ATOM 1717 C CA . ARG A 1 211 ? -20.014 44.512 21.361 1.00 32.09 211 ARG A CA 1
ATOM 1718 C C . ARG A 1 211 ? -21.199 45.068 22.146 1.00 32.09 211 ARG A C 1
ATOM 1720 O O . ARG A 1 211 ? -22.307 44.553 22.035 1.00 32.09 211 ARG A O 1
ATOM 1727 N N . LYS A 1 212 ? -20.963 46.103 22.958 1.00 39.56 212 LYS A N 1
ATOM 1728 C CA . LYS A 1 212 ? -22.046 46.950 23.467 1.00 39.56 212 LYS A CA 1
ATOM 1729 C C . LYS A 1 212 ? -22.749 47.540 22.244 1.00 39.56 212 LYS A C 1
ATOM 1731 O O . LYS A 1 212 ? -22.126 48.258 21.471 1.00 39.56 212 LYS A O 1
ATOM 1736 N N . VAL A 1 213 ? -24.009 47.176 22.049 1.00 37.28 213 VAL A N 1
ATOM 1737 C CA . VAL A 1 213 ? -24.898 47.864 21.117 1.00 37.28 213 VAL A CA 1
ATOM 1738 C C . VAL A 1 213 ? -25.412 49.079 21.877 1.00 37.28 213 VAL A C 1
ATOM 1740 O O . VAL A 1 213 ? -26.157 48.930 22.846 1.00 37.28 213 VAL A O 1
ATOM 1743 N N . GLU A 1 214 ? -24.954 50.267 21.491 1.00 44.44 214 GLU A N 1
ATOM 1744 C CA . GLU A 1 214 ? -25.638 51.505 21.853 1.00 44.44 214 GLU A CA 1
ATOM 1745 C C . GLU A 1 214 ? -27.055 51.431 21.267 1.00 44.44 214 GLU A C 1
ATOM 1747 O O . GLU A 1 214 ? -27.242 51.181 20.074 1.00 44.44 214 GLU A O 1
ATOM 1752 N N . LYS A 1 215 ? -28.057 51.521 22.146 1.00 36.94 215 LYS A N 1
ATOM 1753 C CA . LYS A 1 215 ? -29.469 51.661 21.774 1.00 36.94 215 LYS A CA 1
ATOM 1754 C C . LYS A 1 215 ? -29.737 53.113 21.336 1.00 36.94 215 LYS A C 1
ATOM 1756 O O . LYS A 1 215 ? -28.994 53.984 21.783 1.00 36.94 215 LYS A O 1
ATOM 1761 N N . PRO A 1 216 ? -30.752 53.335 20.475 1.00 51.34 216 PRO A N 1
ATOM 1762 C CA . PRO A 1 216 ? -31.020 54.624 19.831 1.00 51.34 216 PRO A CA 1
ATOM 1763 C C . PRO A 1 216 ? -31.314 55.755 20.816 1.00 51.34 216 PRO A C 1
ATOM 1765 O O . PRO A 1 216 ? -31.866 55.462 21.904 1.00 51.34 216 PRO A O 1
#

pLDDT: mean 77.77, std 21.08, range [27.59, 96.06]

Sequence (216 aa):
MRFELNEFHRNVPDTELIEDLQRVSNLLKKSTVTIDDYNQYGKFHATTLTRRFGSWFNCLSKASLKPSRSKIGITDEELFEEIEKVWVKLGKQPKYSEMRDISKYSVGTYEKRFGGWRKALEKFVEYINAEENEYESAPIEVLEPSNCQYTKSNNTIELASTSKHNTSRNINIRLRFKVLAIDNFKCRACGASPAKDPSVELHVDHIIHGRKVEKP

Secondary structure (DSSP, 8-state):
----PPP---S--HHHHHHHHHHHHHHHT-SS--HHHHHHH-SS-HHHHHHHHSSHHHHHHHTTPPPSSPPSS--HHHHHHHHHHHHHHHTSPPPHHHHHHH-SS-HHHHHHHHTSHHHHHHHHHHHHHHHHHHTT--------------------------------SPPPHHHHHHHHHHTTT--TTT---TTT-TTPPP--------------